Protein AF-A0A285BWT2-F1 (afdb_monomer)

Organism: NCBI:txid44577

Radius of gyration: 28.04 Å; Cα contacts (8 Å, |Δi|>4): 107; chains: 1; bounding box: 68×30×94 Å

Secondary structure (DSSP, 8-state):
--HHHHHHHHHHHHHHHHHHHHHHHHHHHHHHHHHHHHHHHHHHHHHHHHHHTSHHHHHHHHHHHHHHHHHHHHHHHHHH-SSS-HHHHHHHHHHHHHHHHHHTT-HHHHHHHHHHHHHHHHHHHTT-S-HHHHHHHHHHHHHHHHHHHHHHHHHHHHHHT-TTTTHHHHHHH--S-----

Mean predicted aligned error: 7.71 Å

Solvent-accessible surface area (backbone atoms only — not comparable to full-atom values): 9795 Å² total; per-residue (Å²): 135,58,72,73,59,54,54,52,52,52,53,52,51,50,54,51,52,51,52,51,50,52,53,54,50,52,53,49,53,52,54,52,52,52,50,51,53,51,53,50,11,44,52,48,31,49,50,52,54,54,54,51,67,30,73,68,45,43,51,35,52,50,51,52,50,53,52,49,60,72,47,40,66,61,51,50,53,57,70,67,41,85,84,56,51,75,68,52,41,50,54,52,49,35,50,50,48,42,50,49,38,62,74,70,66,43,59,65,49,51,50,53,52,50,55,47,43,35,52,52,34,50,32,42,75,70,63,49,24,35,57,66,62,44,45,76,72,37,37,67,56,48,19,50,49,45,49,69,43,38,50,44,53,36,51,49,22,64,73,70,74,34,89,61,70,66,44,62,26,47,67,66,37,54,36,92,64,86,75,81,124

InterPro domains:
  IPR031876 Protein of unknown function DUF4760 [PF15956] (20-166)

Foldseek 3Di:
DDPVVVVVVVVVVVVVVVVVCVVVVVVVVVVVVVVVQQVQQAVVLVVLVVVCPDPLNVVLVVLVVVLCVVCVVVLVCLVPPPVDDPVRSVVVLLVVLQVSCVVSVSPVSLVVVLVSLLVLLVCVVVVSHDPVSSCVRPLVVLLVSCQNCVSVQLVVCVVVVNPCRSVRSCVVSVHPDDDSD

pLDDT: mean 90.12, std 8.38, range [54.0, 98.06]

Structure (mmCIF, N/CA/C/O backbone):
data_AF-A0A285BWT2-F1
#
_entry.id   AF-A0A285BWT2-F1
#
loop_
_atom_site.group_PDB
_atom_site.id
_atom_site.type_symbol
_atom_site.label_atom_id
_atom_site.label_alt_id
_atom_site.label_comp_id
_atom_site.label_asym_id
_atom_site.label_entity_id
_atom_site.label_seq_id
_atom_site.pdbx_PDB_ins_code
_atom_site.Cartn_x
_atom_site.Cartn_y
_atom_site.Cartn_z
_atom_site.occupancy
_atom_site.B_iso_or_equiv
_atom_site.auth_seq_id
_atom_site.auth_comp_id
_atom_site.auth_asym_id
_atom_site.auth_atom_id
_atom_site.pdbx_PDB_model_num
ATOM 1 N N . MET A 1 1 ? 49.763 -9.507 -57.206 1.00 54.00 1 MET A N 1
ATOM 2 C CA . MET A 1 1 ? 48.474 -9.888 -56.590 1.00 54.00 1 MET A CA 1
ATOM 3 C C . MET A 1 1 ? 47.443 -9.938 -57.708 1.00 54.00 1 MET A C 1
ATOM 5 O O . MET A 1 1 ? 47.298 -8.942 -58.402 1.00 54.00 1 MET A O 1
ATOM 9 N N . THR A 1 2 ? 46.860 -11.101 -58.004 1.00 67.38 2 THR A N 1
ATOM 10 C CA . THR A 1 2 ? 45.933 -11.257 -59.143 1.00 67.38 2 THR A CA 1
ATOM 11 C C . THR A 1 2 ? 44.544 -10.730 -58.775 1.00 67.38 2 THR A C 1
ATOM 13 O O . THR A 1 2 ? 44.144 -10.828 -57.617 1.00 67.38 2 THR A O 1
ATOM 16 N N . LEU A 1 3 ? 43.803 -10.184 -59.748 1.00 69.38 3 LEU A N 1
ATOM 17 C CA . LEU A 1 3 ? 42.459 -9.605 -59.554 1.00 69.38 3 LEU A CA 1
ATOM 18 C C . LEU A 1 3 ? 41.515 -10.557 -58.785 1.00 69.38 3 LEU A C 1
ATOM 20 O O . LEU A 1 3 ? 40.832 -10.161 -57.851 1.00 69.38 3 LEU A O 1
ATOM 24 N N . HIS A 1 4 ? 41.611 -11.855 -59.074 1.00 69.25 4 HIS A N 1
ATOM 25 C CA . HIS A 1 4 ? 40.858 -12.923 -58.414 1.00 69.25 4 HIS A CA 1
ATOM 26 C C . HIS A 1 4 ? 41.176 -13.103 -56.909 1.00 69.25 4 HIS A C 1
ATOM 28 O O . HIS A 1 4 ? 40.349 -13.609 -56.149 1.00 69.25 4 HIS A O 1
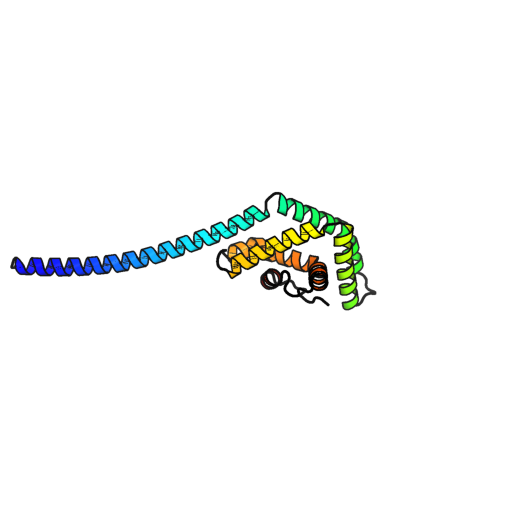ATOM 34 N N . GLN A 1 5 ? 42.375 -12.736 -56.440 1.00 69.50 5 GLN A N 1
ATOM 35 C CA . GLN A 1 5 ? 42.697 -12.763 -55.005 1.00 69.50 5 GLN A CA 1
ATOM 36 C C . GLN A 1 5 ? 42.132 -11.550 -54.255 1.00 69.50 5 GLN A C 1
ATOM 38 O O . GLN A 1 5 ? 41.809 -11.680 -53.075 1.00 69.50 5 GLN A O 1
ATOM 43 N N . LEU A 1 6 ? 41.963 -10.409 -54.931 1.00 70.94 6 LEU A N 1
ATOM 44 C CA . LEU A 1 6 ? 41.322 -9.221 -54.360 1.00 70.94 6 LEU A CA 1
ATOM 45 C C . LEU A 1 6 ? 39.817 -9.451 -54.136 1.00 70.94 6 LEU A C 1
ATOM 47 O O . LEU A 1 6 ? 39.318 -9.122 -53.062 1.00 70.94 6 LEU A O 1
ATOM 51 N N . ASP A 1 7 ? 39.130 -10.114 -55.071 1.00 75.69 7 ASP A N 1
ATOM 52 C CA . ASP A 1 7 ? 37.695 -10.431 -54.944 1.00 75.69 7 ASP A CA 1
ATOM 53 C C . ASP A 1 7 ? 37.392 -11.433 -53.818 1.00 75.69 7 ASP A C 1
ATOM 55 O O . ASP A 1 7 ? 36.396 -11.318 -53.102 1.00 75.69 7 ASP A O 1
ATOM 59 N N . LYS A 1 8 ? 38.275 -12.416 -53.599 1.00 74.62 8 LYS A N 1
ATOM 60 C CA . LYS A 1 8 ? 38.128 -13.349 -52.469 1.00 74.62 8 LYS A CA 1
ATOM 61 C C . LYS A 1 8 ? 38.334 -12.660 -51.120 1.00 74.62 8 LYS A C 1
ATOM 63 O O . LYS A 1 8 ? 37.611 -12.959 -50.172 1.00 74.62 8 LYS A O 1
ATOM 68 N N . LEU A 1 9 ? 39.295 -11.741 -51.024 1.00 75.12 9 LEU A N 1
ATOM 69 C CA . LEU A 1 9 ? 39.547 -10.985 -49.795 1.00 75.12 9 LEU A CA 1
ATOM 70 C C . LEU A 1 9 ? 38.402 -10.020 -49.473 1.00 75.12 9 LEU A C 1
ATOM 72 O O . LEU A 1 9 ? 38.001 -9.938 -48.313 1.00 75.12 9 LEU A O 1
ATOM 76 N N . SER A 1 10 ? 37.834 -9.345 -50.478 1.00 77.88 10 SER A N 1
ATOM 77 C CA . SER A 1 10 ? 36.686 -8.453 -50.283 1.00 77.88 10 SER A CA 1
ATOM 78 C C . SER A 1 10 ? 35.432 -9.221 -49.855 1.00 77.88 10 SER A C 1
ATOM 80 O O . SER A 1 10 ? 34.756 -8.804 -48.919 1.00 77.88 10 SER A O 1
ATOM 82 N N . SER A 1 11 ? 35.168 -10.389 -50.451 1.00 78.44 11 SER A N 1
ATOM 83 C CA . SER A 1 11 ? 34.058 -11.270 -50.063 1.00 78.44 11 SER A CA 1
ATOM 84 C C . SER A 1 11 ? 34.154 -11.749 -48.611 1.00 78.44 11 SER A C 1
ATOM 86 O O . SER A 1 11 ? 33.144 -11.764 -47.904 1.00 78.44 11 SER A O 1
ATOM 88 N N . ILE A 1 12 ? 35.347 -12.151 -48.161 1.00 80.12 12 ILE A N 1
ATOM 89 C CA . ILE A 1 12 ? 35.564 -12.613 -46.784 1.00 80.12 12 ILE A CA 1
ATOM 90 C C . ILE A 1 12 ? 35.432 -11.434 -45.816 1.00 80.12 12 ILE A C 1
ATOM 92 O O . ILE A 1 12 ? 34.738 -11.550 -44.809 1.00 80.12 12 ILE A O 1
ATOM 96 N N . ALA A 1 13 ? 36.034 -10.287 -46.143 1.00 80.88 13 ALA A N 1
ATOM 97 C CA . ALA A 1 13 ? 35.936 -9.081 -45.327 1.00 80.88 13 ALA A CA 1
ATOM 98 C C . ALA A 1 13 ? 34.479 -8.616 -45.165 1.00 80.88 13 ALA A C 1
ATOM 100 O O . ALA A 1 13 ? 34.049 -8.344 -44.047 1.00 80.88 13 ALA A O 1
ATOM 101 N N . LEU A 1 14 ? 33.699 -8.595 -46.250 1.00 81.88 14 LEU A N 1
ATOM 102 C CA . LEU A 1 14 ? 32.281 -8.227 -46.222 1.00 81.88 14 LEU A CA 1
ATOM 103 C C . LEU A 1 14 ? 31.451 -9.173 -45.347 1.00 81.88 14 LEU A C 1
ATOM 105 O O . LEU A 1 14 ? 30.671 -8.697 -44.528 1.00 81.88 14 LEU A O 1
ATOM 109 N N . SER A 1 15 ? 31.652 -10.488 -45.472 1.00 84.12 15 SER A N 1
ATOM 110 C CA . SER A 1 15 ? 30.936 -11.496 -44.672 1.00 84.12 15 SER A CA 1
ATOM 111 C C .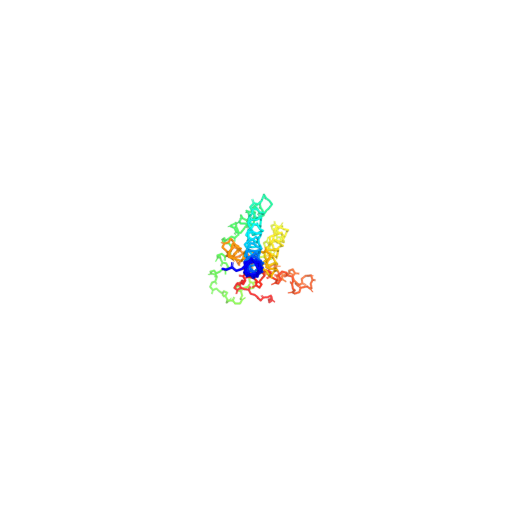 SER A 1 15 ? 31.249 -11.393 -43.172 1.00 84.12 15 SER A C 1
ATOM 113 O O . SER A 1 15 ? 30.364 -11.485 -42.313 1.00 84.12 15 SER A O 1
ATOM 115 N N . VAL A 1 16 ? 32.517 -11.139 -42.838 1.00 86.69 16 VAL A N 1
ATOM 116 C CA . VAL A 1 16 ? 32.950 -10.928 -41.453 1.00 86.69 16 VAL A CA 1
ATOM 117 C C . VAL A 1 16 ? 32.324 -9.649 -40.892 1.00 86.69 16 VAL A C 1
ATOM 119 O O . VAL A 1 16 ? 31.713 -9.694 -39.825 1.00 86.69 16 VAL A O 1
ATOM 122 N N . ILE A 1 17 ? 32.386 -8.534 -41.628 1.00 87.75 17 ILE A N 1
ATOM 123 C CA . ILE A 1 17 ? 31.786 -7.255 -41.218 1.00 87.75 17 ILE A CA 1
ATOM 124 C C . ILE A 1 17 ? 30.269 -7.388 -41.037 1.00 87.75 17 ILE A C 1
ATOM 126 O O . ILE A 1 17 ? 29.744 -6.916 -40.030 1.00 87.75 17 ILE A O 1
ATOM 130 N N . SER A 1 18 ? 29.560 -8.058 -41.952 1.00 84.69 18 SER A N 1
ATOM 131 C CA . SER A 1 18 ? 28.110 -8.248 -41.831 1.00 84.69 18 SER A CA 1
ATOM 132 C C . SER A 1 18 ? 27.739 -9.093 -40.616 1.00 84.69 18 SER A C 1
ATOM 134 O O . SER A 1 18 ? 26.790 -8.768 -39.908 1.00 84.69 18 SER A O 1
ATOM 136 N N . THR A 1 19 ? 28.510 -10.146 -40.332 1.00 86.75 19 THR A N 1
ATOM 137 C CA . THR A 1 19 ? 28.287 -10.991 -39.151 1.00 86.75 19 THR A CA 1
ATOM 138 C C . THR A 1 19 ? 28.500 -10.191 -37.868 1.00 86.75 19 THR A C 1
ATOM 140 O O . THR A 1 19 ? 27.659 -10.232 -36.971 1.00 86.75 19 THR A O 1
ATOM 143 N N . PHE A 1 20 ? 29.574 -9.397 -37.800 1.00 87.50 20 PHE A N 1
ATOM 144 C CA . PHE A 1 20 ? 29.812 -8.505 -36.667 1.00 87.50 20 PHE A CA 1
ATOM 145 C C . PHE A 1 20 ? 28.706 -7.462 -36.509 1.00 87.50 20 PHE A C 1
ATOM 147 O O . PHE A 1 20 ? 28.242 -7.269 -35.392 1.00 87.50 20 PHE A O 1
ATOM 154 N N . ALA A 1 21 ? 28.240 -6.845 -37.597 1.00 87.56 21 ALA A N 1
ATOM 155 C CA . ALA A 1 21 ? 27.168 -5.852 -37.557 1.00 87.56 21 ALA A CA 1
ATOM 156 C C . ALA A 1 21 ? 25.840 -6.428 -37.035 1.00 87.56 21 ALA A C 1
ATOM 158 O O . ALA A 1 21 ? 25.145 -5.766 -36.269 1.00 87.56 21 ALA A O 1
ATOM 159 N N . ILE A 1 22 ? 25.495 -7.668 -37.402 1.00 89.31 22 ILE A N 1
ATOM 160 C CA . ILE A 1 22 ? 24.292 -8.344 -36.889 1.00 89.31 22 ILE A CA 1
ATOM 161 C C . ILE A 1 22 ? 24.430 -8.620 -35.389 1.00 89.31 22 ILE A C 1
ATOM 163 O O . ILE A 1 22 ? 23.492 -8.378 -34.633 1.00 89.31 22 ILE A O 1
ATOM 167 N N . ILE A 1 23 ? 25.597 -9.098 -34.946 1.00 89.56 23 ILE A N 1
ATOM 168 C CA . ILE A 1 23 ? 25.841 -9.395 -33.530 1.00 89.56 23 ILE A CA 1
ATOM 169 C C . ILE A 1 23 ? 25.798 -8.109 -32.699 1.00 89.56 23 ILE A C 1
ATOM 171 O O . ILE A 1 23 ? 25.089 -8.054 -31.696 1.00 89.56 23 ILE A O 1
ATOM 175 N N . THR A 1 24 ? 26.520 -7.064 -33.112 1.00 88.94 24 THR A N 1
ATOM 176 C CA . THR A 1 24 ? 26.552 -5.795 -32.374 1.00 88.94 24 THR A CA 1
ATOM 177 C C . THR A 1 24 ? 25.202 -5.089 -32.402 1.00 88.94 24 THR A C 1
ATOM 179 O O . THR A 1 24 ? 24.762 -4.613 -31.359 1.00 88.94 24 THR A O 1
ATOM 182 N N . GLY A 1 25 ? 24.506 -5.086 -33.543 1.00 89.38 25 GLY A N 1
ATOM 183 C CA . GLY A 1 25 ? 23.150 -4.551 -33.659 1.00 89.38 25 GLY A CA 1
ATOM 184 C C . GLY A 1 25 ? 22.142 -5.305 -32.788 1.00 89.38 25 GLY A C 1
ATOM 185 O O . GLY A 1 25 ? 21.333 -4.681 -32.105 1.00 89.38 25 GLY A O 1
ATOM 186 N N . GLY A 1 26 ? 22.230 -6.638 -32.738 1.00 89.50 26 GLY A N 1
ATOM 187 C CA . GLY A 1 26 ? 21.391 -7.470 -31.875 1.00 89.50 26 GLY A CA 1
ATOM 188 C C . GLY A 1 26 ? 21.622 -7.206 -30.384 1.00 89.50 26 GLY A C 1
ATOM 189 O O . GLY A 1 26 ? 20.662 -7.040 -29.636 1.00 89.50 26 GLY A O 1
ATOM 190 N N . ILE A 1 27 ? 22.886 -7.105 -29.953 1.00 91.81 27 ILE A N 1
ATOM 191 C CA . ILE A 1 27 ? 23.231 -6.764 -28.562 1.00 91.81 27 ILE A CA 1
ATOM 192 C C . ILE A 1 27 ? 22.737 -5.356 -28.214 1.00 91.81 27 ILE A C 1
ATOM 194 O O . ILE A 1 27 ? 22.120 -5.171 -27.167 1.00 91.81 27 ILE A O 1
ATOM 198 N N . PHE A 1 28 ? 22.969 -4.375 -29.089 1.00 91.75 28 PHE A N 1
ATOM 199 C CA . PHE A 1 28 ? 22.521 -3.000 -28.875 1.00 91.75 28 PHE A CA 1
ATOM 200 C C . PHE A 1 28 ? 20.996 -2.917 -28.726 1.00 91.75 28 PHE A C 1
ATOM 202 O O . PHE A 1 28 ? 20.512 -2.329 -27.762 1.00 91.75 28 PHE A O 1
ATOM 209 N N . GLY A 1 29 ? 20.242 -3.586 -29.606 1.00 90.88 29 GLY A N 1
ATOM 210 C CA . GLY A 1 29 ? 18.780 -3.632 -29.522 1.00 90.88 29 GLY A CA 1
ATOM 211 C C . GLY A 1 29 ? 18.264 -4.266 -28.225 1.00 90.88 29 GLY A C 1
ATOM 212 O O . GLY A 1 29 ? 17.279 -3.794 -27.663 1.00 90.88 29 GLY A O 1
ATOM 213 N N . LEU A 1 30 ? 18.944 -5.293 -27.699 1.00 90.06 30 LEU A N 1
ATOM 214 C CA . LEU A 1 30 ? 18.605 -5.875 -26.394 1.00 90.06 30 LEU A CA 1
ATOM 215 C C . LEU A 1 30 ? 18.848 -4.892 -25.242 1.00 90.06 30 LEU A C 1
ATOM 217 O O . LEU A 1 30 ? 18.003 -4.781 -24.355 1.00 90.06 30 LEU A O 1
ATOM 221 N N . VAL A 1 31 ? 19.973 -4.171 -25.259 1.00 91.75 31 VAL A N 1
ATOM 222 C CA . VAL A 1 31 ? 20.299 -3.163 -24.237 1.00 91.75 31 VAL A CA 1
ATOM 223 C C . VAL A 1 31 ? 19.284 -2.021 -24.257 1.00 91.75 31 VAL A C 1
ATOM 225 O O . VAL A 1 31 ? 18.770 -1.645 -23.205 1.00 91.75 31 VAL A O 1
ATOM 228 N N . GLU A 1 32 ? 18.945 -1.507 -25.438 1.00 90.88 32 GLU A N 1
ATOM 229 C CA . GLU A 1 32 ? 17.952 -0.441 -25.593 1.00 90.88 32 GLU A CA 1
ATOM 230 C C . GLU A 1 32 ? 16.556 -0.899 -25.150 1.00 90.88 32 GLU A C 1
ATOM 232 O O . GLU A 1 32 ? 15.878 -0.189 -24.409 1.00 90.88 32 GLU A O 1
ATOM 237 N N . TYR A 1 33 ? 16.151 -2.119 -25.511 1.00 91.44 33 TYR A N 1
ATOM 238 C CA . TYR A 1 33 ? 14.889 -2.703 -25.055 1.00 91.44 33 TYR A CA 1
ATOM 239 C C . TYR A 1 33 ? 14.827 -2.838 -23.526 1.00 91.44 33 TYR A C 1
ATOM 241 O O . TYR A 1 33 ? 13.803 -2.526 -22.913 1.00 91.44 33 TYR A O 1
ATOM 249 N N . MET A 1 34 ? 15.919 -3.283 -22.895 1.00 89.00 34 MET A N 1
ATOM 250 C CA . MET A 1 34 ? 16.005 -3.363 -21.435 1.00 89.00 34 MET A CA 1
ATOM 251 C C . MET A 1 34 ? 15.912 -1.978 -20.788 1.00 89.00 34 MET A C 1
ATOM 253 O O . MET A 1 34 ? 15.122 -1.811 -19.859 1.00 89.00 34 MET A O 1
ATOM 257 N N . GLY A 1 35 ? 16.639 -0.987 -21.314 1.00 89.56 35 GLY A N 1
ATOM 258 C CA . GLY A 1 35 ? 16.573 0.397 -20.836 1.00 89.56 35 GLY A CA 1
ATOM 259 C C . GLY A 1 35 ? 15.167 0.984 -20.959 1.00 89.56 35 GLY A C 1
ATOM 260 O O . GLY A 1 35 ? 14.616 1.494 -19.986 1.00 89.56 35 GLY A O 1
ATOM 261 N N . HIS A 1 36 ? 14.521 0.800 -22.112 1.00 92.69 36 HIS A N 1
ATOM 262 C CA . HIS A 1 36 ? 13.147 1.249 -22.325 1.00 92.69 36 HIS A CA 1
ATOM 263 C C . HIS A 1 36 ? 12.163 0.597 -21.343 1.00 92.69 36 HIS A C 1
ATOM 265 O O . HIS A 1 36 ? 11.293 1.269 -20.788 1.00 92.69 36 HIS A O 1
ATOM 271 N N . LYS A 1 37 ? 12.309 -0.708 -21.073 1.00 91.94 37 LYS A N 1
ATOM 272 C CA . LYS A 1 37 ? 11.482 -1.409 -20.080 1.00 91.94 37 LYS A CA 1
ATOM 273 C C . LYS A 1 37 ? 11.671 -0.829 -18.674 1.00 91.94 37 LYS A C 1
ATOM 275 O O . LYS A 1 37 ? 10.692 -0.702 -17.941 1.00 91.94 37 LYS A O 1
ATOM 280 N N . GLU A 1 38 ? 12.896 -0.496 -18.280 1.00 92.06 38 GLU A N 1
ATOM 281 C CA . GLU A 1 38 ? 13.167 0.139 -16.985 1.00 92.06 38 GLU A CA 1
ATOM 282 C C . GLU A 1 38 ? 12.555 1.540 -16.888 1.00 92.06 38 GLU A C 1
ATOM 284 O O . GLU A 1 38 ? 11.917 1.856 -15.881 1.00 92.06 38 GLU A O 1
ATOM 289 N N . ASP A 1 39 ? 12.663 2.347 -17.942 1.00 93.81 39 ASP A N 1
ATOM 290 C CA . ASP A 1 39 ? 12.066 3.684 -17.991 1.00 93.81 39 ASP A CA 1
ATOM 291 C C . ASP A 1 39 ? 10.537 3.633 -17.904 1.00 93.81 39 ASP A C 1
ATOM 293 O O . ASP A 1 39 ? 9.930 4.399 -17.148 1.00 93.81 39 ASP A O 1
ATOM 297 N N . LEU A 1 40 ? 9.901 2.679 -18.595 1.00 94.69 40 LEU A N 1
ATOM 298 C CA . LEU A 1 40 ? 8.459 2.443 -18.482 1.00 94.69 40 LEU A CA 1
ATOM 299 C C . LEU A 1 40 ? 8.052 2.073 -17.051 1.00 94.69 40 LEU A C 1
ATOM 301 O O . LEU A 1 40 ? 7.053 2.587 -16.548 1.00 94.69 40 LEU A O 1
ATOM 305 N N . ARG A 1 41 ? 8.832 1.225 -16.370 1.00 96.06 41 ARG A N 1
ATOM 306 C CA . ARG A 1 41 ? 8.562 0.840 -14.975 1.00 96.06 41 ARG A CA 1
ATOM 307 C C . ARG A 1 41 ? 8.686 2.017 -14.017 1.00 96.06 41 ARG A C 1
ATOM 309 O O . ARG A 1 41 ? 7.834 2.185 -13.144 1.00 96.06 41 ARG A O 1
ATOM 316 N N . LYS A 1 42 ? 9.714 2.852 -14.188 1.00 95.31 42 LYS A N 1
ATOM 317 C CA . LYS A 1 42 ? 9.889 4.083 -13.403 1.00 95.31 42 LYS A CA 1
ATOM 318 C C . LYS A 1 42 ? 8.747 5.061 -13.658 1.00 95.31 42 LYS A C 1
ATOM 320 O O . LYS A 1 42 ? 8.183 5.592 -12.706 1.00 95.31 42 LYS A O 1
ATOM 325 N N . SER A 1 43 ? 8.358 5.250 -14.918 1.00 95.69 43 SER A N 1
ATOM 326 C CA . SER A 1 43 ? 7.223 6.097 -15.296 1.00 95.69 43 SER A CA 1
ATOM 327 C C . SER A 1 43 ? 5.908 5.604 -14.676 1.00 95.69 43 SER A C 1
ATOM 329 O O . SER A 1 43 ? 5.176 6.394 -14.080 1.00 95.69 43 SER A O 1
ATOM 331 N N . ALA A 1 44 ? 5.642 4.294 -14.716 1.00 95.75 44 ALA A N 1
ATOM 332 C CA . ALA A 1 44 ? 4.477 3.690 -14.073 1.00 95.75 44 ALA A CA 1
ATOM 333 C C . ALA A 1 44 ? 4.478 3.897 -12.547 1.00 95.75 44 ALA A C 1
ATOM 335 O O . ALA A 1 44 ? 3.447 4.274 -11.981 1.00 95.75 44 ALA A O 1
ATOM 336 N N . SER A 1 45 ? 5.629 3.723 -11.884 1.00 96.94 45 SER A N 1
ATOM 337 C CA . SER A 1 45 ? 5.774 4.016 -10.451 1.00 96.94 45 SER A CA 1
ATOM 338 C C . SER A 1 45 ? 5.496 5.485 -10.136 1.00 96.94 45 SER A C 1
ATOM 340 O O . SER A 1 45 ? 4.730 5.783 -9.221 1.00 96.94 45 SER A O 1
ATOM 342 N N . LEU A 1 46 ? 6.068 6.413 -10.908 1.00 96.62 46 LEU A N 1
ATOM 343 C CA . LEU A 1 46 ? 5.848 7.849 -10.723 1.00 96.62 46 LEU A CA 1
ATOM 344 C C . LEU A 1 46 ? 4.386 8.238 -10.960 1.00 96.62 46 LEU A C 1
ATOM 346 O O . LEU A 1 46 ? 3.852 9.052 -10.216 1.00 96.62 46 LEU A O 1
ATOM 350 N N . ASN A 1 47 ? 3.699 7.604 -11.912 1.00 96.62 47 ASN A N 1
ATOM 351 C CA . ASN A 1 47 ? 2.267 7.809 -12.109 1.00 96.62 47 ASN A CA 1
ATOM 352 C C . ASN A 1 47 ? 1.450 7.384 -10.874 1.00 96.62 47 ASN A C 1
ATOM 354 O O . ASN A 1 47 ? 0.514 8.080 -10.490 1.00 96.62 47 ASN A O 1
ATOM 358 N N . LEU A 1 48 ? 1.802 6.283 -10.197 1.00 95.94 48 LEU A N 1
ATOM 359 C CA . LEU A 1 48 ? 1.161 5.919 -8.923 1.00 95.94 48 LEU A CA 1
ATOM 360 C C . LEU A 1 48 ? 1.413 6.965 -7.831 1.00 95.94 48 LEU A C 1
ATOM 362 O O . LEU A 1 48 ? 0.486 7.292 -7.093 1.00 95.94 48 LEU A O 1
ATOM 366 N N . VAL A 1 49 ? 2.623 7.528 -7.764 1.00 95.00 49 VAL A N 1
ATOM 367 C CA . VAL A 1 49 ? 2.956 8.639 -6.855 1.00 95.00 49 VAL A CA 1
ATOM 368 C C . VAL A 1 49 ? 2.117 9.875 -7.166 1.00 95.00 49 VAL A C 1
ATOM 370 O O . VAL A 1 49 ? 1.515 10.444 -6.259 1.00 95.00 49 VAL A O 1
ATOM 373 N N . THR A 1 50 ? 2.012 10.276 -8.430 1.00 94.38 50 THR A N 1
ATOM 374 C CA . THR A 1 50 ? 1.169 11.407 -8.839 1.00 94.38 50 THR A CA 1
ATOM 375 C C . THR A 1 50 ? -0.300 11.153 -8.511 1.00 94.38 50 THR A C 1
ATOM 377 O O . THR A 1 50 ? -0.961 12.021 -7.949 1.00 94.38 50 THR A O 1
ATOM 380 N N . ASN A 1 51 ? -0.803 9.947 -8.784 1.00 91.81 51 ASN A N 1
ATOM 381 C CA . ASN A 1 51 ? -2.182 9.580 -8.475 1.00 91.81 51 ASN A CA 1
ATOM 382 C C . ASN A 1 51 ? -2.457 9.586 -6.970 1.00 91.81 51 ASN A C 1
ATOM 384 O O . ASN A 1 51 ? -3.535 10.016 -6.568 1.00 91.81 51 ASN A O 1
ATOM 388 N N . TYR A 1 52 ? -1.504 9.174 -6.132 1.00 92.25 52 TYR A N 1
ATOM 389 C CA . TYR A 1 52 ? -1.636 9.259 -4.675 1.00 92.25 52 TYR A CA 1
ATOM 390 C C . TYR A 1 52 ? -1.743 10.701 -4.167 1.00 92.25 52 TYR A C 1
ATOM 392 O O . TYR A 1 52 ? -2.432 10.968 -3.190 1.00 92.25 52 TYR A O 1
ATOM 400 N N . HIS A 1 53 ? -1.114 11.643 -4.866 1.00 89.62 53 HIS A N 1
ATOM 401 C CA . HIS A 1 53 ? -1.224 13.071 -4.572 1.00 89.62 53 HIS A CA 1
ATOM 402 C C . HIS A 1 53 ? -2.401 13.750 -5.286 1.00 89.62 53 HIS A C 1
ATOM 404 O O . HIS A 1 53 ? -2.528 14.970 -5.224 1.00 89.62 53 HIS A O 1
ATOM 410 N N . SER A 1 54 ? -3.272 12.993 -5.961 1.00 90.88 54 SER A N 1
ATOM 411 C CA . SER A 1 54 ? -4.511 13.555 -6.499 1.00 90.88 54 SER A CA 1
ATOM 412 C C . SER A 1 54 ? -5.463 13.968 -5.376 1.00 90.88 54 SER A C 1
ATOM 414 O O . SER A 1 54 ? -5.452 13.392 -4.284 1.00 90.88 54 SER A O 1
ATOM 416 N N . ASP A 1 55 ? -6.350 14.917 -5.681 1.00 84.62 55 ASP A N 1
ATOM 417 C CA . ASP A 1 55 ? -7.344 15.452 -4.746 1.00 84.62 55 ASP A CA 1
ATOM 418 C C . ASP A 1 55 ? -8.126 14.376 -3.988 1.00 84.62 55 ASP A C 1
ATOM 420 O O . ASP A 1 55 ? -8.487 14.580 -2.834 1.00 84.62 55 ASP A O 1
ATOM 424 N N . VAL A 1 56 ? -8.412 13.234 -4.619 1.00 88.12 56 VAL A N 1
ATOM 425 C CA . VAL A 1 56 ? -9.216 12.169 -4.007 1.00 88.12 56 VAL A CA 1
ATOM 426 C C . VAL A 1 56 ? -8.466 11.497 -2.857 1.00 88.12 56 VAL A C 1
ATOM 428 O O . VAL A 1 56 ? -9.009 11.379 -1.761 1.00 88.12 56 VAL A O 1
ATOM 431 N N . TYR A 1 57 ? -7.226 11.057 -3.082 1.00 89.12 57 TYR A N 1
ATOM 432 C CA . TYR A 1 57 ? -6.447 10.379 -2.042 1.00 89.12 57 TYR A CA 1
ATOM 433 C C . TYR A 1 57 ? -5.957 11.360 -0.994 1.00 89.12 57 TYR A C 1
ATOM 435 O O . TYR A 1 57 ? -6.034 11.041 0.187 1.00 89.12 57 TYR A O 1
ATOM 443 N N . LEU A 1 58 ? -5.561 12.568 -1.401 1.00 90.19 58 LEU A N 1
ATOM 444 C CA . LEU A 1 58 ? -5.147 13.600 -0.462 1.00 90.19 58 LEU A CA 1
ATOM 445 C C . LEU A 1 58 ? -6.278 13.947 0.515 1.00 90.19 58 LEU A C 1
ATOM 447 O O . LEU A 1 58 ? -6.058 13.910 1.722 1.00 90.19 58 LEU A O 1
ATOM 451 N N . LYS A 1 59 ? -7.506 14.176 0.021 1.00 92.75 59 LYS A N 1
ATOM 452 C CA . LYS A 1 59 ? -8.676 14.445 0.879 1.00 92.75 59 LYS A CA 1
ATOM 453 C C . LYS A 1 59 ? -9.027 13.259 1.774 1.00 92.75 59 LYS A C 1
ATOM 455 O O . LYS A 1 59 ? -9.363 13.463 2.938 1.00 92.75 59 LYS A O 1
ATOM 460 N N . ASN A 1 60 ? -8.942 12.027 1.263 1.00 92.00 60 ASN A N 1
ATOM 461 C CA . ASN A 1 60 ? -9.193 10.833 2.074 1.00 92.00 60 ASN A CA 1
ATOM 462 C C . ASN A 1 60 ? -8.146 10.702 3.190 1.00 92.00 60 ASN A C 1
ATOM 464 O O . ASN A 1 60 ? -8.512 10.550 4.352 1.00 92.00 60 ASN A O 1
ATOM 468 N N . THR A 1 61 ? -6.858 10.814 2.863 1.00 91.38 61 THR A N 1
ATOM 469 C CA . THR A 1 61 ? -5.756 10.732 3.830 1.00 91.38 61 THR A CA 1
ATOM 470 C C . THR A 1 61 ? -5.833 11.858 4.858 1.00 91.38 61 THR A C 1
ATOM 472 O O . THR A 1 61 ? -5.697 11.593 6.049 1.00 91.38 61 THR A O 1
ATOM 475 N N . GLU A 1 62 ? -6.129 13.089 4.439 1.00 93.38 62 GLU A N 1
ATOM 476 C CA . GLU A 1 62 ? -6.332 14.229 5.338 1.00 93.38 62 GLU A CA 1
ATOM 477 C C . GLU A 1 62 ? -7.514 13.995 6.287 1.00 93.38 62 GLU A C 1
ATOM 479 O O . GLU A 1 62 ? -7.375 14.150 7.501 1.00 93.38 62 GLU A O 1
ATOM 484 N N . LYS A 1 63 ? -8.665 13.548 5.767 1.00 94.50 63 LYS A N 1
ATOM 485 C CA . LYS A 1 63 ? -9.843 13.227 6.585 1.00 94.50 63 LYS A CA 1
ATOM 486 C C . LYS A 1 63 ? -9.526 12.148 7.620 1.00 94.50 63 LYS A C 1
ATOM 488 O O . LYS A 1 63 ? -9.850 12.316 8.797 1.00 94.50 63 LYS A O 1
ATOM 493 N N . LEU A 1 64 ? -8.870 11.063 7.205 1.00 95.12 64 LEU A N 1
ATOM 494 C CA . LEU A 1 64 ? -8.470 9.985 8.109 1.00 95.12 64 LEU A CA 1
ATOM 495 C C . LEU A 1 64 ? -7.461 10.459 9.153 1.00 95.12 64 LEU A C 1
ATOM 497 O O . LEU A 1 64 ? -7.585 10.097 10.322 1.00 95.12 64 LEU A O 1
ATOM 501 N N . GLN A 1 65 ? -6.494 11.286 8.760 1.00 94.31 65 GLN A N 1
ATOM 502 C CA . GLN A 1 65 ? -5.510 11.847 9.676 1.00 94.31 65 GLN A CA 1
ATOM 503 C C . GLN A 1 65 ? -6.174 12.756 10.715 1.00 94.31 65 GLN A C 1
ATOM 505 O O . GLN A 1 65 ? -5.885 12.617 11.901 1.00 94.31 65 GLN A O 1
ATOM 510 N N . ASN A 1 66 ? -7.106 13.619 10.304 1.00 94.94 66 ASN A N 1
ATOM 511 C CA . ASN A 1 66 ? -7.849 14.498 11.209 1.00 94.94 66 ASN A CA 1
ATOM 512 C C . ASN A 1 66 ? -8.676 13.701 12.223 1.00 94.94 66 ASN A C 1
ATOM 514 O O . ASN A 1 66 ? -8.625 13.977 13.421 1.00 94.94 66 ASN A O 1
ATOM 518 N N . ILE A 1 67 ? -9.388 12.667 11.771 1.00 94.56 67 ILE A N 1
ATOM 519 C CA . ILE A 1 67 ? -10.147 11.778 12.660 1.00 94.56 67 ILE A CA 1
ATOM 520 C C . ILE A 1 67 ? -9.213 11.067 13.635 1.00 94.56 67 ILE A C 1
ATOM 522 O O . ILE A 1 67 ? -9.467 11.060 14.840 1.00 94.56 67 ILE A O 1
ATOM 526 N N . TRP A 1 68 ? -8.103 10.520 13.143 1.00 92.44 68 TRP A N 1
ATOM 527 C CA . TRP A 1 68 ? -7.147 9.828 13.997 1.00 92.44 68 TRP A CA 1
ATOM 528 C C . TRP A 1 68 ? -6.546 10.759 15.050 1.00 92.44 68 TRP A C 1
ATOM 530 O O . TRP A 1 68 ? -6.442 10.383 16.213 1.00 92.44 68 TRP A O 1
ATOM 540 N N . SER A 1 69 ? -6.201 11.990 14.667 1.00 93.69 69 SER A N 1
ATOM 541 C CA . SER A 1 69 ? -5.714 13.025 15.579 1.00 93.69 69 SER A CA 1
ATOM 542 C C . SER A 1 69 ? -6.756 13.404 16.636 1.00 93.69 69 SER A C 1
ATOM 544 O O . SER A 1 69 ? -6.404 13.518 17.809 1.00 93.69 69 SER A O 1
ATOM 546 N N . ASN A 1 70 ? -8.033 13.521 16.261 1.00 94.44 70 ASN A N 1
ATOM 547 C CA . ASN A 1 70 ? -9.120 13.847 17.191 1.00 94.44 70 ASN A CA 1
ATOM 548 C C . ASN A 1 70 ? -9.364 12.743 18.226 1.00 94.44 70 ASN A C 1
ATOM 550 O O . ASN A 1 70 ? -9.687 13.032 19.377 1.00 94.44 70 ASN A O 1
ATOM 554 N N . HIS A 1 71 ? -9.184 11.479 17.839 1.00 93.00 71 HIS A N 1
ATOM 555 C CA . HIS A 1 71 ? -9.357 10.339 18.742 1.00 93.00 71 HIS A CA 1
ATOM 556 C C . HIS A 1 71 ? -8.051 9.854 19.390 1.00 93.00 71 HIS A C 1
ATOM 558 O O . HIS A 1 71 ? -8.079 8.960 20.237 1.00 93.00 71 HIS A O 1
ATOM 564 N N . TYR A 1 72 ? -6.908 10.461 19.059 1.00 89.25 72 TYR A N 1
ATOM 565 C CA . TYR A 1 72 ? -5.601 10.098 19.610 1.00 89.25 72 TYR A CA 1
ATOM 566 C C . TYR A 1 72 ? -5.535 10.152 21.149 1.00 89.25 72 TYR A C 1
ATOM 568 O O . TYR A 1 72 ? -4.977 9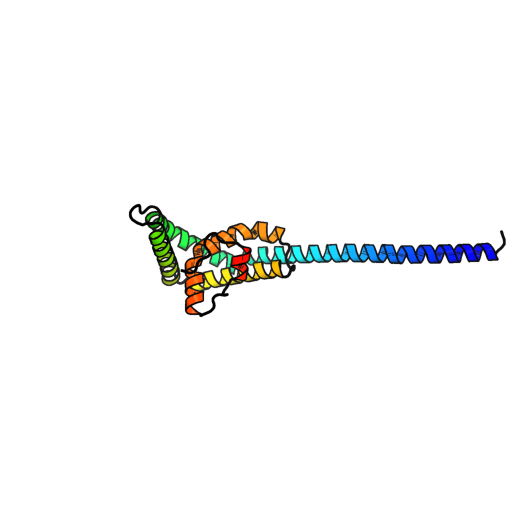.225 21.738 1.00 89.25 72 TYR A O 1
ATOM 576 N N . PRO A 1 73 ? -6.141 11.137 21.849 1.00 90.81 73 PRO A N 1
ATOM 577 C CA . PRO A 1 73 ? -6.165 11.134 23.313 1.00 90.81 73 PRO A CA 1
ATOM 578 C C . PRO A 1 73 ? -6.823 9.880 23.909 1.00 90.81 73 PRO A C 1
ATOM 580 O O . PRO A 1 73 ? -6.329 9.338 24.897 1.00 90.81 73 PRO A O 1
ATOM 583 N N . ASN A 1 74 ? -7.883 9.366 23.274 1.00 88.62 74 ASN A N 1
ATOM 584 C CA . ASN A 1 74 ? -8.570 8.149 23.718 1.00 88.62 74 ASN A CA 1
ATOM 585 C C . ASN A 1 74 ? -7.669 6.914 23.562 1.00 88.62 74 ASN A C 1
ATOM 587 O O . ASN A 1 74 ? -7.654 6.042 24.430 1.00 88.62 74 ASN A O 1
ATOM 591 N N . LEU A 1 75 ? -6.861 6.868 22.496 1.00 84.94 75 LEU A N 1
ATOM 592 C CA . LEU A 1 75 ? -5.861 5.816 22.288 1.00 84.94 75 LEU A CA 1
ATOM 593 C C . LEU A 1 75 ? -4.758 5.837 23.350 1.00 84.94 75 LEU A C 1
ATOM 595 O O . LEU A 1 75 ? -4.355 4.775 23.822 1.00 84.94 75 LEU A O 1
ATOM 599 N N . ILE A 1 76 ? -4.282 7.022 23.747 1.00 85.06 76 ILE A N 1
ATOM 600 C CA . ILE A 1 76 ? -3.274 7.149 24.810 1.00 85.06 76 ILE A CA 1
ATOM 601 C C . ILE A 1 76 ? -3.818 6.583 26.123 1.00 85.06 76 ILE A C 1
ATOM 603 O O . ILE A 1 76 ? -3.111 5.833 26.792 1.00 85.06 76 ILE A O 1
ATOM 607 N N . ILE A 1 77 ? -5.065 6.912 26.476 1.00 85.44 77 ILE A N 1
ATOM 608 C CA . ILE A 1 77 ? -5.711 6.408 27.696 1.00 85.44 77 ILE A CA 1
ATOM 609 C C . ILE A 1 77 ? -5.784 4.877 27.660 1.00 85.44 77 ILE A C 1
ATOM 611 O O . ILE A 1 77 ? -5.350 4.232 28.608 1.00 85.44 77 ILE A O 1
ATOM 615 N N . LEU A 1 78 ? -6.239 4.294 26.545 1.00 82.81 78 LEU A N 1
ATOM 616 C CA . LEU A 1 78 ? -6.301 2.837 26.364 1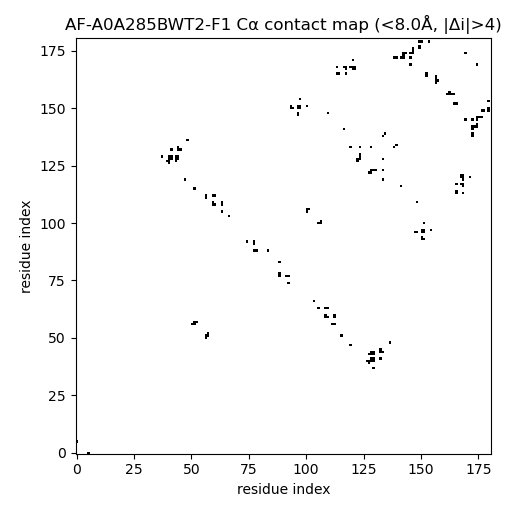.00 82.81 78 LEU A CA 1
ATOM 617 C C . LEU A 1 78 ? -4.919 2.164 26.444 1.00 82.81 78 LEU A C 1
ATOM 619 O O . LEU A 1 78 ? -4.777 1.088 27.022 1.00 82.81 78 LEU A O 1
ATOM 623 N N . SER A 1 79 ? -3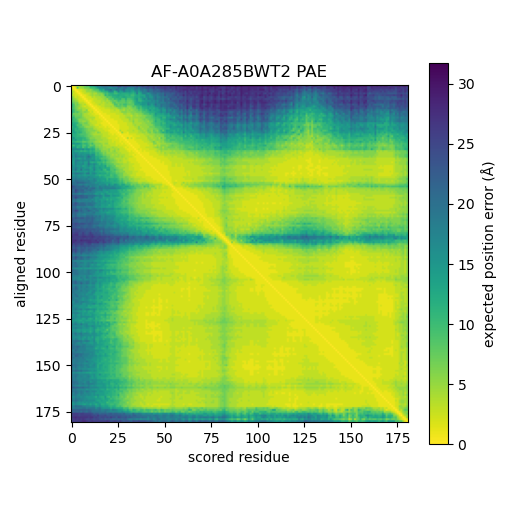.889 2.790 25.870 1.00 79.56 79 SER A N 1
ATOM 624 C CA . SER A 1 79 ? -2.523 2.256 25.868 1.00 79.56 79 SER A CA 1
ATOM 625 C C . SER A 1 79 ? -1.872 2.316 27.252 1.00 79.56 79 SER A C 1
ATOM 627 O O . SER A 1 79 ? -1.181 1.375 27.655 1.00 79.56 79 SER A O 1
ATOM 629 N N . ASN A 1 80 ? -2.093 3.410 27.981 1.00 83.12 80 ASN A N 1
ATOM 630 C CA . ASN A 1 80 ? -1.486 3.676 29.287 1.00 83.12 80 ASN A CA 1
ATOM 631 C C . ASN A 1 80 ? -2.301 3.127 30.462 1.00 83.12 80 ASN A C 1
ATOM 633 O O . ASN A 1 80 ? -1.895 3.298 31.611 1.00 83.12 80 ASN A O 1
ATOM 637 N N . ASP A 1 81 ? -3.425 2.462 30.199 1.00 79.38 81 ASP A N 1
ATOM 638 C CA . ASP A 1 81 ? -4.181 1.784 31.239 1.00 79.38 81 ASP A CA 1
ATOM 639 C C . ASP A 1 81 ? -3.336 0.640 31.826 1.00 79.38 81 ASP A C 1
ATOM 641 O O . ASP A 1 81 ? -3.019 -0.346 31.153 1.00 79.38 81 ASP A O 1
ATOM 645 N N . ASN A 1 82 ? -2.914 0.802 33.079 1.00 74.00 82 ASN A N 1
ATOM 646 C CA . ASN A 1 82 ? -2.093 -0.172 33.799 1.00 74.00 82 ASN A CA 1
ATOM 647 C C . ASN A 1 82 ? -2.916 -1.354 34.334 1.00 74.00 82 ASN A C 1
ATOM 649 O O . ASN A 1 82 ? -2.335 -2.307 34.848 1.00 74.00 82 ASN A O 1
ATOM 653 N N . ILE A 1 83 ? -4.247 -1.287 34.233 1.00 74.56 83 ILE A N 1
ATOM 654 C CA . ILE A 1 83 ? -5.169 -2.326 34.696 1.00 74.56 83 ILE A CA 1
ATOM 655 C C . ILE A 1 83 ? -5.309 -3.422 33.632 1.00 74.56 83 ILE A C 1
ATOM 657 O O . ILE A 1 83 ? -5.434 -4.594 33.975 1.00 74.56 83 ILE A O 1
ATOM 661 N N . LEU A 1 84 ? -5.248 -3.060 32.346 1.00 75.12 84 LEU A N 1
ATOM 662 C CA . LEU A 1 84 ? -5.437 -4.001 31.240 1.00 75.12 84 LEU A CA 1
ATOM 663 C C . LEU A 1 84 ? -4.168 -4.813 30.946 1.00 75.12 84 LEU A C 1
ATOM 665 O O . LEU A 1 84 ? -3.085 -4.265 30.720 1.00 75.12 84 LEU A O 1
ATOM 669 N N . HIS A 1 85 ? -4.312 -6.131 30.829 1.00 81.56 85 HIS A N 1
ATOM 670 C CA . HIS A 1 85 ? -3.265 -6.992 30.282 1.00 81.56 85 HIS A CA 1
ATOM 671 C C . HIS A 1 85 ? -3.118 -6.797 28.762 1.00 81.56 85 HIS A C 1
ATOM 673 O O . HIS A 1 85 ? -4.047 -6.378 28.073 1.00 81.56 85 HIS A O 1
ATOM 679 N N . ASN A 1 86 ? -1.962 -7.169 28.192 1.00 80.56 86 ASN A N 1
ATOM 680 C CA . ASN A 1 86 ? -1.660 -6.976 26.760 1.00 80.56 86 ASN A CA 1
ATOM 681 C C . ASN A 1 86 ? -2.762 -7.488 25.812 1.00 80.56 86 ASN A C 1
ATOM 683 O O . ASN A 1 86 ? -3.070 -6.839 24.817 1.00 80.56 86 ASN A O 1
ATOM 687 N N . LYS A 1 87 ? -3.388 -8.631 26.125 1.00 83.31 87 LYS A N 1
ATOM 688 C CA . LYS A 1 87 ? -4.484 -9.192 25.319 1.00 83.31 87 LYS A CA 1
ATOM 689 C C . LYS A 1 87 ? -5.741 -8.316 25.357 1.00 83.31 87 LYS A C 1
ATOM 691 O O . LYS A 1 87 ? -6.391 -8.132 24.334 1.00 83.31 87 LYS A O 1
ATOM 696 N N . GLU A 1 88 ? -6.069 -7.765 26.518 1.00 85.50 88 GLU A N 1
ATOM 697 C CA . GLU A 1 88 ? -7.237 -6.902 26.707 1.00 85.50 88 GLU A CA 1
ATOM 698 C C . GLU A 1 88 ? -7.029 -5.547 26.030 1.00 85.50 88 GLU A C 1
ATOM 700 O O . GLU A 1 88 ? -7.950 -5.045 25.392 1.00 85.50 88 GLU A O 1
ATOM 705 N N . LYS A 1 89 ? -5.798 -5.013 26.054 1.00 84.06 89 LYS A N 1
ATOM 706 C CA . LYS A 1 89 ? -5.425 -3.811 25.289 1.00 84.06 89 LYS A CA 1
ATOM 707 C C . LYS A 1 89 ? -5.639 -3.994 23.786 1.00 84.06 89 LYS A C 1
ATOM 709 O O . LYS A 1 89 ? -6.172 -3.097 23.140 1.00 84.06 89 LYS A O 1
ATOM 714 N N . ILE A 1 90 ? -5.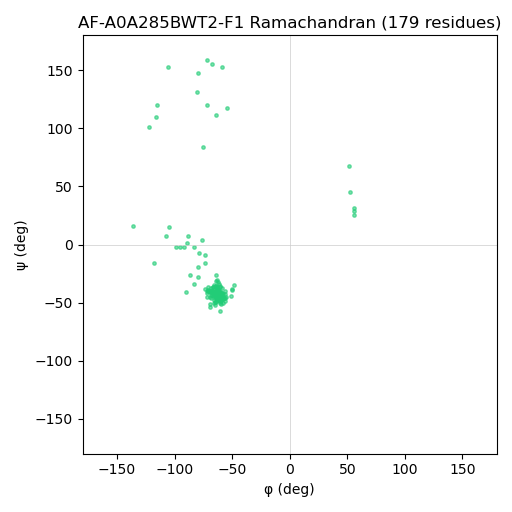284 -5.158 23.234 1.00 84.75 90 ILE A N 1
ATOM 715 C CA . ILE A 1 90 ? -5.521 -5.477 21.814 1.00 84.75 90 ILE A CA 1
ATOM 716 C C . ILE A 1 90 ? -7.022 -5.530 21.510 1.00 84.75 90 ILE A C 1
ATOM 718 O O . ILE A 1 90 ? -7.469 -4.930 20.537 1.00 84.75 90 ILE A O 1
ATOM 722 N N . ILE A 1 91 ? -7.819 -6.203 22.346 1.00 88.06 91 ILE A N 1
ATOM 723 C CA . ILE A 1 91 ? -9.279 -6.280 22.161 1.00 88.06 91 ILE A CA 1
ATOM 724 C C . ILE A 1 91 ? -9.908 -4.882 22.234 1.00 88.06 91 ILE A C 1
ATOM 726 O O . ILE A 1 91 ? -10.733 -4.531 21.389 1.00 88.06 91 ILE A O 1
ATOM 730 N N . ALA A 1 92 ? -9.496 -4.070 23.210 1.00 89.44 92 ALA A N 1
ATOM 731 C CA . ALA A 1 92 ? -9.981 -2.706 23.378 1.00 89.44 92 ALA A CA 1
ATOM 732 C C . ALA A 1 92 ? -9.601 -1.816 22.185 1.00 89.44 92 ALA A C 1
ATOM 734 O O . ALA A 1 92 ? -10.449 -1.084 21.680 1.00 89.44 92 ALA A O 1
ATOM 735 N N . TYR A 1 93 ? -8.367 -1.932 21.684 1.00 90.19 93 TYR A N 1
ATOM 736 C CA . TYR A 1 93 ? -7.923 -1.250 20.469 1.00 90.19 93 TYR A CA 1
ATOM 737 C C . TYR A 1 93 ? -8.748 -1.667 19.246 1.00 90.19 93 TYR A C 1
ATOM 739 O O . TYR A 1 93 ? -9.256 -0.807 18.529 1.00 90.19 93 TYR A O 1
ATOM 747 N N . ASN A 1 94 ? -8.942 -2.972 19.034 1.00 91.56 94 ASN A N 1
ATOM 748 C CA . ASN A 1 94 ? -9.717 -3.485 17.906 1.00 91.56 94 ASN A CA 1
ATOM 749 C C . ASN A 1 94 ? -11.147 -2.941 17.919 1.00 91.56 94 ASN A C 1
ATOM 751 O O . ASN A 1 94 ? -11.636 -2.445 16.903 1.00 91.56 94 ASN A O 1
ATOM 755 N N . LYS A 1 95 ? -11.792 -2.987 19.090 1.00 93.19 95 LYS A N 1
ATOM 756 C CA . LYS A 1 95 ? -13.133 -2.440 19.297 1.00 93.19 95 LYS A CA 1
ATOM 757 C C . LYS A 1 95 ? -13.173 -0.938 19.019 1.00 93.19 95 LYS A C 1
ATOM 759 O O . LYS A 1 95 ? -14.025 -0.493 18.256 1.00 93.19 95 LYS A O 1
ATOM 764 N N . PHE A 1 96 ? -12.225 -0.181 19.568 1.00 93.88 96 PHE A N 1
ATOM 765 C CA . PHE A 1 96 ? -12.114 1.259 19.349 1.00 93.88 96 PHE A CA 1
ATOM 766 C C . PHE A 1 96 ? -11.996 1.612 17.859 1.00 93.88 96 PHE A C 1
ATOM 768 O O . PHE A 1 96 ? -12.709 2.495 17.386 1.00 93.88 96 PHE A O 1
ATOM 775 N N . VAL A 1 97 ? -11.143 0.913 17.099 1.00 94.62 97 VAL A N 1
ATOM 776 C CA . VAL A 1 97 ? -10.976 1.176 15.660 1.00 94.62 97 VAL A CA 1
ATOM 777 C C . VAL A 1 97 ? -12.273 0.904 14.900 1.00 94.62 97 VAL A C 1
ATOM 779 O O . VAL A 1 97 ? -12.697 1.746 14.113 1.00 94.62 97 VAL A O 1
ATOM 782 N N . ILE A 1 98 ? -12.931 -0.230 15.150 1.00 95.31 98 ILE A N 1
ATOM 783 C CA . ILE A 1 98 ? -14.191 -0.586 14.479 1.00 95.31 98 ILE A CA 1
ATOM 784 C C . ILE A 1 98 ? -15.292 0.441 14.799 1.00 95.31 98 ILE A C 1
ATOM 786 O O . ILE A 1 98 ? -15.976 0.918 13.891 1.00 95.31 98 ILE A O 1
ATOM 790 N N . GLU A 1 99 ? -15.437 0.826 16.070 1.00 95.44 99 GLU A N 1
ATOM 791 C CA . GLU A 1 99 ? -16.429 1.814 16.507 1.00 95.44 99 GLU A CA 1
ATOM 792 C C . GLU A 1 99 ? -16.162 3.199 15.915 1.00 95.44 99 GLU A C 1
ATOM 794 O O . GLU A 1 99 ? -17.088 3.838 15.418 1.00 95.44 99 GLU A O 1
ATOM 799 N N . MET A 1 100 ? -14.907 3.652 15.913 1.00 95.69 100 MET A N 1
ATOM 800 C CA . MET A 1 100 ? -14.509 4.920 15.298 1.00 95.69 100 MET A CA 1
ATOM 801 C C . MET A 1 100 ? -14.826 4.936 13.802 1.00 95.69 100 MET A C 1
ATOM 803 O O . MET A 1 100 ? -15.424 5.894 13.320 1.00 95.69 100 MET A O 1
ATOM 807 N N . VAL A 1 101 ? -14.474 3.876 13.066 1.00 96.38 101 VAL A N 1
ATOM 808 C CA . VAL A 1 101 ? -14.741 3.804 11.621 1.00 96.38 101 VAL A CA 1
ATOM 809 C C . VAL A 1 101 ? -16.239 3.857 11.327 1.00 96.38 101 VAL A C 1
ATOM 811 O O . VAL A 1 101 ? -16.655 4.546 10.390 1.00 96.38 101 VAL A O 1
ATOM 814 N N . SER A 1 102 ? -17.049 3.176 12.141 1.00 95.38 102 SER A N 1
ATOM 815 C CA . SER A 1 102 ? -18.506 3.207 12.019 1.00 95.38 102 SER A CA 1
ATOM 816 C C . SER A 1 102 ? -19.090 4.574 12.383 1.00 95.38 102 SER A C 1
ATOM 818 O O . SER A 1 102 ? -19.949 5.077 11.664 1.00 95.38 102 SER A O 1
ATOM 820 N N . LYS A 1 103 ? -18.649 5.181 13.490 1.00 96.12 103 LYS A N 1
ATOM 821 C CA . LYS A 1 103 ? -19.189 6.446 14.009 1.00 96.12 103 LYS A CA 1
ATOM 822 C C . LYS A 1 103 ? -18.865 7.625 13.096 1.00 96.12 103 LYS A C 1
ATOM 824 O O . LYS A 1 103 ? -19.732 8.446 12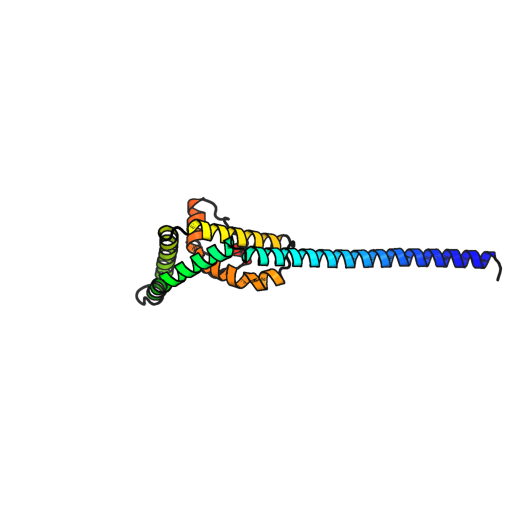.822 1.00 96.12 103 LYS A O 1
ATOM 829 N N . GLU A 1 104 ? -17.632 7.686 12.609 1.00 96.06 104 GLU A N 1
ATOM 830 C CA . GLU A 1 104 ? -17.147 8.771 11.749 1.00 96.06 104 GLU A CA 1
ATOM 831 C C . GLU A 1 104 ? -17.512 8.556 10.269 1.00 96.06 104 GLU A C 1
ATOM 833 O O . GLU A 1 104 ? -17.223 9.404 9.425 1.00 96.06 104 GLU A O 1
ATOM 838 N N . SER A 1 105 ? -18.162 7.430 9.938 1.00 95.38 105 SER A N 1
ATOM 839 C CA . SER A 1 105 ? -18.601 7.083 8.579 1.00 95.38 105 SER A CA 1
ATOM 840 C C . SER A 1 105 ? -17.471 7.162 7.540 1.00 95.38 105 SER A C 1
ATOM 842 O O . SER A 1 105 ? -17.658 7.699 6.451 1.00 95.38 105 SER A O 1
ATOM 844 N N . ILE A 1 106 ? -16.292 6.623 7.879 1.00 96.06 106 ILE A N 1
ATOM 845 C CA . ILE A 1 106 ? -15.067 6.680 7.047 1.00 96.06 106 ILE A CA 1
ATOM 846 C C . ILE A 1 106 ? -14.706 5.374 6.338 1.00 96.06 106 ILE A C 1
ATOM 848 O O . ILE A 1 106 ? -13.583 5.172 5.872 1.00 96.06 106 ILE A O 1
ATOM 852 N N . SER A 1 107 ? -15.662 4.452 6.280 1.00 96.50 107 SER A N 1
ATOM 853 C CA . SER A 1 107 ? -15.475 3.143 5.651 1.00 96.50 107 SER A CA 1
ATOM 854 C C . SER A 1 107 ? -15.021 3.270 4.192 1.00 96.50 107 SER A C 1
ATOM 856 O O . SER A 1 107 ? -14.105 2.570 3.762 1.00 96.50 107 SER A O 1
ATOM 858 N N . GLN A 1 108 ? -15.615 4.199 3.435 1.00 95.94 108 GLN A N 1
ATOM 859 C CA . GLN A 1 108 ? -15.322 4.354 2.012 1.00 95.94 108 GLN A CA 1
ATOM 860 C C . GLN A 1 108 ? -13.915 4.907 1.767 1.00 95.94 108 GLN A C 1
ATOM 862 O O . GLN A 1 108 ? -13.219 4.446 0.867 1.00 95.94 108 GLN A O 1
ATOM 867 N N . GLU A 1 109 ? -13.471 5.869 2.569 1.00 96.19 109 GLU A N 1
ATOM 868 C CA . GLU A 1 109 ? -12.136 6.457 2.487 1.00 96.19 109 GLU A CA 1
ATOM 869 C C . GLU A 1 109 ? -11.057 5.416 2.785 1.00 96.19 109 GLU A C 1
ATOM 871 O O . GLU A 1 109 ? -10.058 5.343 2.066 1.00 96.19 109 GLU A O 1
ATOM 876 N N . ILE A 1 110 ? -11.295 4.557 3.781 1.00 96.75 110 ILE A N 1
ATOM 877 C CA . ILE A 1 110 ? -10.401 3.441 4.102 1.00 96.75 110 ILE A CA 1
ATOM 878 C C . ILE A 1 110 ? -10.342 2.452 2.937 1.00 96.75 110 ILE A C 1
ATOM 880 O O . ILE A 1 110 ? -9.249 2.110 2.489 1.00 96.75 110 ILE A O 1
ATOM 884 N N . ILE A 1 111 ? -11.492 2.036 2.397 1.00 96.19 111 ILE A N 1
ATOM 885 C CA . ILE A 1 111 ? -11.560 1.114 1.251 1.00 96.19 111 ILE A CA 1
ATOM 886 C C . ILE A 1 111 ? -10.852 1.702 0.025 1.00 96.19 111 ILE A C 1
ATOM 888 O O . ILE A 1 111 ? -10.115 0.997 -0.663 1.00 96.19 111 ILE A O 1
ATOM 892 N N . ASN A 1 112 ? -11.018 2.999 -0.241 1.00 95.50 112 ASN A N 1
ATOM 893 C CA . ASN A 1 112 ? -10.352 3.666 -1.358 1.00 95.50 112 ASN A CA 1
ATOM 894 C C . ASN A 1 112 ? -8.824 3.586 -1.235 1.00 95.50 112 ASN A C 1
ATOM 896 O O . ASN A 1 112 ? -8.147 3.283 -2.220 1.00 95.50 112 ASN A O 1
ATOM 900 N N . ILE A 1 113 ? -8.283 3.821 -0.037 1.00 96.06 113 ILE A N 1
ATOM 901 C CA . ILE A 1 113 ? -6.840 3.741 0.220 1.00 96.06 113 ILE A CA 1
ATOM 902 C C . ILE A 1 113 ? -6.348 2.286 0.189 1.00 96.06 113 ILE A C 1
ATOM 904 O O . ILE A 1 113 ? -5.302 2.011 -0.398 1.00 96.06 113 ILE A O 1
ATOM 908 N N . LEU A 1 114 ? -7.117 1.330 0.718 1.00 96.31 114 LEU A N 1
ATOM 909 C CA . LEU A 1 114 ? -6.793 -0.099 0.615 1.00 96.31 114 LEU A CA 1
ATOM 910 C C . LEU A 1 114 ? -6.704 -0.559 -0.843 1.00 96.31 114 LEU A C 1
ATOM 912 O O . LEU A 1 114 ? -5.721 -1.187 -1.233 1.00 96.31 114 LEU A O 1
ATOM 916 N N . ASN A 1 115 ? -7.676 -0.172 -1.669 1.00 96.12 115 ASN A N 1
ATOM 917 C CA . ASN A 1 115 ? -7.679 -0.465 -3.102 1.00 96.12 115 ASN A CA 1
ATOM 918 C C . ASN A 1 115 ? -6.508 0.213 -3.828 1.00 96.12 115 ASN A C 1
ATOM 920 O O . ASN A 1 115 ? -5.991 -0.317 -4.812 1.00 96.12 115 ASN A O 1
ATOM 924 N N . PHE A 1 116 ? -6.064 1.384 -3.363 1.00 96.50 116 PHE A N 1
ATOM 925 C CA . PHE A 1 116 ? -4.841 2.001 -3.868 1.00 96.50 116 PHE A CA 1
ATOM 926 C C . PHE A 1 116 ? -3.606 1.164 -3.545 1.00 96.50 116 PHE A C 1
ATOM 928 O O . PHE A 1 116 ? -2.863 0.812 -4.462 1.00 96.50 116 PHE A O 1
ATOM 935 N N . TYR A 1 117 ? -3.416 0.783 -2.283 1.00 97.25 117 TYR A N 1
ATOM 936 C CA . TYR A 1 117 ? -2.285 -0.050 -1.882 1.00 97.25 117 TYR A CA 1
ATOM 937 C C . TYR A 1 117 ? -2.299 -1.431 -2.539 1.00 97.25 117 TYR A C 1
ATOM 939 O O . TYR A 1 117 ? -1.238 -1.965 -2.860 1.00 97.25 117 TYR A O 1
ATOM 947 N N . GLU A 1 118 ? -3.474 -1.997 -2.809 1.00 97.12 118 GLU A N 1
ATOM 948 C CA . GLU A 1 118 ? -3.595 -3.229 -3.585 1.00 97.12 118 GLU A CA 1
ATOM 949 C C . GLU A 1 118 ? -3.056 -3.066 -5.008 1.00 97.12 118 GLU A C 1
ATOM 951 O O . GLU A 1 118 ? -2.254 -3.888 -5.454 1.00 97.12 118 GLU A O 1
ATOM 956 N N . ARG A 1 119 ? -3.403 -1.974 -5.702 1.00 97.12 119 ARG A N 1
ATOM 957 C CA . ARG A 1 119 ? -2.834 -1.676 -7.027 1.00 97.12 119 ARG A CA 1
ATOM 958 C C . ARG A 1 119 ? -1.322 -1.474 -6.973 1.00 97.12 119 ARG A C 1
ATOM 960 O O . ARG A 1 119 ? -0.630 -1.942 -7.874 1.00 97.12 119 ARG A O 1
ATOM 967 N N . VAL A 1 120 ? -0.809 -0.822 -5.928 1.00 97.62 120 VAL A N 1
ATOM 968 C CA . VAL A 1 120 ? 0.639 -0.661 -5.712 1.00 97.62 120 VAL A CA 1
ATOM 969 C C . VAL A 1 120 ? 1.319 -2.028 -5.589 1.00 97.62 120 VAL A C 1
ATOM 971 O O . VAL A 1 120 ? 2.261 -2.312 -6.329 1.00 97.62 120 VAL A O 1
ATOM 974 N N . ALA A 1 121 ? 0.805 -2.901 -4.718 1.00 97.62 121 ALA A N 1
ATOM 975 C CA . ALA A 1 121 ? 1.355 -4.238 -4.508 1.00 97.62 121 ALA A CA 1
ATOM 976 C C . ALA A 1 121 ? 1.312 -5.087 -5.790 1.00 97.62 121 ALA A C 1
ATOM 978 O O . ALA A 1 121 ? 2.317 -5.697 -6.155 1.00 97.62 121 ALA A O 1
ATOM 979 N N . ILE A 1 122 ? 0.188 -5.066 -6.517 1.00 97.25 122 ILE A N 1
ATOM 980 C CA . ILE A 1 122 ? 0.037 -5.767 -7.801 1.00 97.25 122 ILE A CA 1
ATOM 981 C C . ILE A 1 122 ? 1.034 -5.238 -8.837 1.00 97.25 122 ILE A C 1
ATOM 983 O O . ILE A 1 122 ? 1.634 -6.032 -9.559 1.00 97.25 122 ILE A O 1
ATOM 987 N N . CYS A 1 123 ? 1.245 -3.921 -8.914 1.00 97.81 123 CYS A N 1
ATOM 988 C CA . CYS A 1 123 ? 2.165 -3.336 -9.889 1.00 97.81 123 CYS A CA 1
ATOM 989 C C . CYS A 1 123 ? 3.613 -3.799 -9.673 1.00 97.81 123 CYS A C 1
ATOM 991 O O . CYS A 1 123 ? 4.330 -4.088 -10.636 1.00 97.81 123 CYS A O 1
ATOM 993 N N . VAL A 1 124 ? 4.043 -3.901 -8.411 1.00 97.50 124 VAL A N 1
ATOM 994 C CA . VAL A 1 124 ? 5.381 -4.405 -8.077 1.00 97.50 124 VAL A CA 1
ATOM 995 C C . VAL A 1 124 ? 5.482 -5.909 -8.320 1.00 97.50 124 VAL A C 1
ATOM 997 O O . VAL A 1 124 ? 6.448 -6.355 -8.938 1.00 97.50 124 VAL A O 1
ATOM 1000 N N . GLU A 1 125 ? 4.483 -6.687 -7.896 1.00 96.44 125 GLU A N 1
ATOM 1001 C CA . GLU A 1 125 ? 4.436 -8.141 -8.104 1.00 96.44 125 GLU A CA 1
ATOM 1002 C C . GLU A 1 125 ? 4.496 -8.504 -9.596 1.00 96.44 125 GLU A C 1
ATOM 1004 O O . GLU A 1 125 ? 5.254 -9.386 -9.996 1.00 96.44 125 GLU A O 1
ATOM 1009 N N . ALA A 1 126 ? 3.762 -7.771 -10.434 1.00 96.50 126 ALA A N 1
ATOM 1010 C CA . ALA A 1 126 ? 3.728 -7.964 -11.880 1.00 96.50 126 ALA A CA 1
ATOM 1011 C C . ALA A 1 126 ? 4.968 -7.411 -12.615 1.00 96.50 126 ALA A C 1
ATOM 1013 O O . ALA A 1 126 ? 5.009 -7.439 -13.844 1.00 96.50 126 ALA A O 1
ATOM 1014 N N . GLN A 1 127 ? 5.970 -6.887 -11.894 1.00 96.06 127 GLN A N 1
ATOM 1015 C CA . GLN A 1 127 ? 7.161 -6.230 -12.456 1.00 96.06 127 GLN A CA 1
ATOM 1016 C C . GLN A 1 127 ? 6.836 -5.059 -13.404 1.00 96.06 127 GLN A C 1
ATOM 1018 O O . GLN A 1 127 ? 7.641 -4.715 -14.271 1.00 96.06 127 GLN A O 1
ATOM 1023 N N . LEU A 1 128 ? 5.667 -4.438 -13.233 1.00 95.62 128 LEU A N 1
ATOM 1024 C CA . LEU A 1 128 ? 5.222 -3.270 -13.997 1.00 95.62 128 LEU A CA 1
ATOM 1025 C C . LEU A 1 128 ? 5.721 -1.966 -13.380 1.00 95.62 128 LEU A C 1
ATOM 1027 O O . LEU A 1 128 ? 5.903 -0.986 -14.090 1.00 95.62 128 LEU A O 1
ATOM 1031 N N . CYS A 1 129 ? 5.974 -1.970 -12.074 1.00 97.44 129 CYS A N 1
ATOM 1032 C CA . CYS A 1 129 ? 6.546 -0.848 -11.348 1.00 97.44 129 CYS A CA 1
ATOM 1033 C C . CYS A 1 129 ? 8.009 -1.108 -10.982 1.00 97.44 129 CYS A C 1
ATOM 1035 O O . CYS A 1 129 ? 8.457 -2.251 -10.806 1.00 97.44 129 CYS A O 1
ATOM 1037 N N . ASP A 1 130 ? 8.763 -0.025 -10.857 1.00 97.62 130 ASP A N 1
ATOM 1038 C CA . ASP A 1 130 ? 10.048 -0.018 -10.175 1.00 97.62 130 ASP A CA 1
ATOM 1039 C C . ASP A 1 130 ? 9.832 -0.158 -8.659 1.00 97.62 130 ASP A C 1
ATOM 1041 O O . ASP A 1 130 ? 9.145 0.663 -8.044 1.00 97.62 130 ASP A O 1
ATOM 1045 N N . LYS A 1 131 ? 10.387 -1.223 -8.070 1.00 96.88 131 LYS A N 1
ATOM 1046 C CA . LYS A 1 131 ? 10.192 -1.564 -6.655 1.00 96.88 131 LYS A CA 1
ATOM 1047 C C . LYS A 1 131 ? 10.859 -0.556 -5.723 1.00 96.88 131 LYS A C 1
ATOM 1049 O O . LYS A 1 131 ? 10.303 -0.267 -4.672 1.00 96.88 131 LYS A O 1
ATOM 1054 N N . GLU A 1 132 ? 12.031 -0.047 -6.088 1.00 97.19 132 GLU A N 1
ATOM 1055 C CA . GLU A 1 132 ? 12.781 0.887 -5.250 1.00 97.19 132 GLU A CA 1
ATOM 1056 C C . GLU A 1 132 ? 12.023 2.208 -5.115 1.00 97.19 132 GLU A C 1
ATOM 1058 O O . GLU A 1 132 ? 11.819 2.693 -4.003 1.00 97.19 132 GLU A O 1
ATOM 1063 N N . VAL A 1 133 ? 11.505 2.736 -6.227 1.00 96.88 133 VAL A N 1
ATOM 1064 C CA . VAL A 1 133 ? 10.633 3.915 -6.214 1.00 96.88 133 VAL A CA 1
ATOM 1065 C C . VAL A 1 133 ? 9.407 3.654 -5.338 1.00 96.88 133 VAL A C 1
ATOM 1067 O O . VAL A 1 133 ? 9.123 4.441 -4.439 1.00 96.88 133 VAL A O 1
ATOM 1070 N N . ILE A 1 134 ? 8.695 2.541 -5.538 1.00 98.06 134 ILE A N 1
ATOM 1071 C CA . ILE A 1 134 ? 7.497 2.241 -4.739 1.00 98.06 134 ILE A CA 1
ATOM 1072 C C . ILE A 1 134 ? 7.815 2.120 -3.246 1.00 98.06 134 ILE A C 1
ATOM 1074 O O . ILE A 1 134 ? 7.072 2.661 -2.426 1.00 98.06 134 ILE A O 1
ATOM 1078 N N . ASP A 1 135 ? 8.908 1.454 -2.880 1.00 97.56 135 ASP A N 1
ATOM 1079 C CA . ASP A 1 135 ? 9.288 1.292 -1.480 1.00 97.56 135 ASP A CA 1
ATOM 1080 C C . ASP A 1 135 ? 9.621 2.633 -0.823 1.00 97.56 135 ASP A C 1
ATOM 1082 O O . ASP A 1 135 ? 9.153 2.904 0.285 1.00 97.56 135 ASP A O 1
ATOM 1086 N N . ASN A 1 136 ? 10.361 3.494 -1.526 1.00 97.12 136 ASN A N 1
ATOM 1087 C CA . ASN A 1 136 ? 10.742 4.814 -1.030 1.00 97.12 136 ASN A CA 1
ATOM 1088 C C . ASN A 1 136 ? 9.530 5.715 -0.753 1.00 97.12 136 ASN A C 1
ATOM 1090 O O . ASN A 1 136 ? 9.561 6.498 0.195 1.00 97.12 136 ASN A O 1
ATOM 1094 N N . PHE A 1 137 ? 8.460 5.599 -1.544 1.00 96.06 137 PHE A N 1
ATOM 1095 C CA . PHE A 1 137 ? 7.259 6.420 -1.371 1.00 96.06 137 PHE A CA 1
ATOM 1096 C C . PHE A 1 137 ? 6.219 5.797 -0.434 1.00 96.06 137 PHE A C 1
ATOM 1098 O O . PHE A 1 137 ? 5.617 6.507 0.368 1.00 96.06 137 PHE A O 1
ATOM 1105 N N . PHE A 1 138 ? 5.987 4.486 -0.523 1.00 96.44 138 PHE A N 1
ATOM 1106 C CA . PHE A 1 138 ? 4.790 3.872 0.056 1.00 96.44 138 PHE A CA 1
ATOM 1107 C C . PHE A 1 138 ? 5.060 2.855 1.155 1.00 96.44 138 PHE A C 1
ATOM 1109 O O . PHE A 1 138 ? 4.126 2.527 1.882 1.00 96.44 138 PHE A O 1
ATOM 1116 N N . LEU A 1 139 ? 6.282 2.333 1.315 1.00 95.25 139 LEU A N 1
ATOM 1117 C CA . LEU A 1 139 ? 6.506 1.203 2.225 1.00 95.25 139 LEU A CA 1
ATOM 1118 C C . LEU A 1 139 ? 6.135 1.544 3.672 1.00 95.25 139 LEU A C 1
ATOM 1120 O O . LEU A 1 139 ? 5.418 0.788 4.329 1.00 95.25 139 LEU A O 1
ATOM 1124 N N . ASN A 1 140 ? 6.614 2.686 4.167 1.00 94.81 140 ASN A N 1
ATOM 1125 C CA . ASN A 1 140 ? 6.357 3.108 5.541 1.00 94.81 140 ASN A CA 1
ATOM 1126 C C . ASN A 1 140 ? 4.904 3.560 5.751 1.00 94.81 140 ASN A C 1
ATOM 1128 O O . ASN A 1 140 ? 4.284 3.215 6.759 1.00 94.81 140 ASN A O 1
ATOM 1132 N N . ASP A 1 141 ? 4.364 4.308 4.790 1.00 94.06 141 ASP A N 1
ATOM 1133 C CA . ASP A 1 141 ? 2.999 4.826 4.842 1.00 94.06 141 ASP A CA 1
ATOM 1134 C C . ASP A 1 141 ? 1.973 3.685 4.785 1.00 94.06 141 ASP A C 1
ATOM 1136 O O . ASP A 1 141 ? 1.164 3.528 5.698 1.00 94.06 141 ASP A O 1
ATOM 1140 N N . GLY A 1 142 ? 2.115 2.780 3.812 1.00 95.62 142 GLY A N 1
ATOM 1141 C CA . GLY A 1 142 ? 1.296 1.578 3.689 1.00 95.62 142 GLY A CA 1
ATOM 1142 C C . GLY A 1 142 ? 1.390 0.688 4.924 1.00 95.62 142 GLY A C 1
ATOM 1143 O O . GLY A 1 142 ? 0.364 0.298 5.476 1.00 95.62 142 GLY A O 1
ATOM 1144 N N . ARG A 1 143 ? 2.593 0.431 5.455 1.00 95.81 143 ARG A N 1
ATOM 1145 C CA . ARG A 1 143 ? 2.736 -0.335 6.707 1.00 95.81 143 ARG A CA 1
ATOM 1146 C C . ARG A 1 143 ? 1.987 0.324 7.864 1.00 95.81 143 ARG A C 1
ATOM 1148 O O . ARG A 1 143 ? 1.291 -0.356 8.617 1.00 95.81 143 ARG A O 1
ATOM 1155 N N . THR A 1 144 ? 2.135 1.636 8.017 1.00 93.62 144 THR A N 1
ATOM 1156 C CA . THR A 1 144 ? 1.478 2.403 9.081 1.00 93.62 144 THR A CA 1
ATOM 1157 C C . THR A 1 144 ? -0.038 2.364 8.930 1.00 93.62 144 THR A C 1
ATOM 1159 O O . THR A 1 144 ? -0.744 2.147 9.914 1.00 93.62 144 THR A O 1
ATOM 1162 N N . PHE A 1 145 ? -0.540 2.523 7.708 1.00 95.31 145 PHE A N 1
ATOM 1163 C CA . PHE A 1 145 ? -1.958 2.442 7.399 1.00 95.31 145 PHE A CA 1
ATOM 1164 C C . PHE A 1 145 ? -2.533 1.064 7.742 1.00 95.31 145 PHE A C 1
ATOM 1166 O O . PHE A 1 145 ? -3.513 0.974 8.483 1.00 95.31 145 PHE A O 1
ATOM 1173 N N . PHE A 1 146 ? -1.886 -0.011 7.279 1.00 95.12 146 PHE A N 1
ATOM 1174 C CA . PHE A 1 146 ? -2.317 -1.375 7.581 1.00 95.12 146 PHE A CA 1
ATOM 1175 C C . PHE A 1 146 ? -2.288 -1.655 9.082 1.00 95.12 146 PHE A C 1
ATOM 1177 O O . PHE A 1 146 ? -3.253 -2.207 9.589 1.00 95.12 146 PHE A O 1
ATOM 1184 N N . ASN A 1 147 ? -1.264 -1.208 9.817 1.00 92.00 147 ASN A N 1
ATOM 1185 C CA . ASN A 1 147 ? -1.233 -1.344 11.278 1.00 92.00 147 ASN A CA 1
ATOM 1186 C C . ASN A 1 147 ? -2.416 -0.637 11.961 1.00 92.00 147 ASN A C 1
ATOM 1188 O O . ASN A 1 147 ? -3.002 -1.193 12.885 1.00 92.00 147 ASN A O 1
ATOM 1192 N N . LYS A 1 148 ? -2.766 0.578 11.515 1.00 92.88 148 LYS A N 1
ATOM 1193 C CA . LYS A 1 148 ? -3.852 1.380 12.105 1.00 92.88 148 LYS A CA 1
ATOM 1194 C C . LYS A 1 148 ? -5.235 0.778 11.854 1.00 92.88 148 LYS A C 1
ATOM 1196 O O . LYS A 1 148 ? -6.086 0.796 12.738 1.00 92.88 148 LYS A O 1
ATOM 1201 N N . PHE A 1 149 ? -5.467 0.276 10.643 1.00 95.12 149 PHE A N 1
ATOM 1202 C CA . PHE A 1 149 ? -6.792 -0.161 10.195 1.00 95.12 149 PHE A CA 1
ATOM 1203 C C . PHE A 1 149 ? -6.939 -1.682 10.090 1.00 95.12 149 PHE A C 1
ATOM 1205 O O . PHE A 1 149 ? -7.989 -2.160 9.660 1.00 95.12 149 PHE A O 1
ATOM 1212 N N . TYR A 1 150 ? -5.948 -2.457 10.544 1.00 94.06 150 TYR A N 1
ATOM 1213 C CA . TYR A 1 150 ? -6.017 -3.920 10.570 1.00 94.06 150 TYR A CA 1
ATOM 1214 C C . TYR A 1 150 ? -7.286 -4.473 11.233 1.00 94.06 150 TYR A C 1
ATOM 1216 O O . TYR A 1 150 ? -7.921 -5.347 10.641 1.00 94.06 150 TYR A O 1
ATOM 1224 N N . PRO A 1 151 ? -7.737 -3.953 12.395 1.00 94.50 151 PRO A N 1
ATOM 1225 C CA . PRO A 1 151 ? -8.954 -4.461 13.028 1.00 94.50 151 PRO A CA 1
ATOM 1226 C C . PRO A 1 151 ? -10.194 -4.302 12.145 1.00 94.50 151 PRO A C 1
ATOM 1228 O O . PRO A 1 151 ? -11.057 -5.176 12.109 1.00 94.50 151 PRO A O 1
ATOM 1231 N N . TYR A 1 152 ? -10.258 -3.205 11.388 1.00 96.00 152 TYR A N 1
ATOM 1232 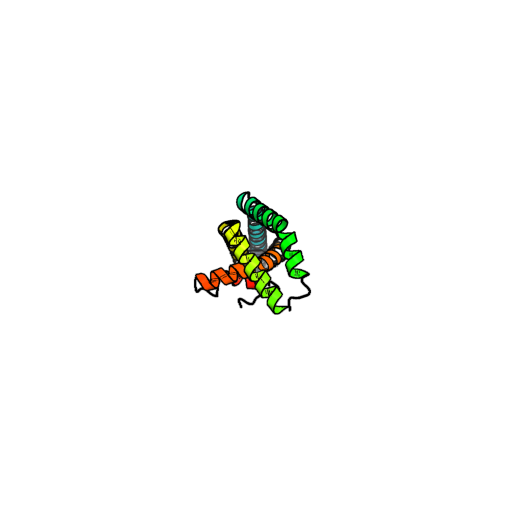C CA . TYR A 1 152 ? -11.343 -2.955 10.450 1.00 96.00 152 TYR A CA 1
ATOM 1233 C C . TYR A 1 152 ? -11.258 -3.865 9.215 1.00 96.00 152 TYR A C 1
ATOM 1235 O O . TYR A 1 152 ? -12.273 -4.418 8.800 1.00 96.00 152 TYR A O 1
ATOM 1243 N N . ILE A 1 153 ? -10.054 -4.107 8.681 1.00 95.62 153 ILE A N 1
ATOM 1244 C CA . ILE A 1 153 ? -9.834 -5.099 7.612 1.00 95.62 153 ILE A CA 1
ATOM 1245 C C . ILE A 1 153 ? -10.334 -6.479 8.057 1.00 95.62 153 ILE A C 1
ATOM 1247 O O . ILE A 1 153 ? -11.061 -7.139 7.319 1.00 95.62 153 ILE A O 1
ATOM 1251 N N . CYS A 1 154 ? -10.001 -6.905 9.277 1.00 94.81 154 CYS A N 1
ATOM 1252 C CA . CYS A 1 154 ? -10.466 -8.175 9.831 1.00 94.81 154 CYS A CA 1
ATOM 1253 C C . CYS A 1 154 ? -11.988 -8.237 9.986 1.00 94.81 154 CYS A C 1
ATOM 1255 O O . CYS A 1 154 ? -12.598 -9.249 9.640 1.00 94.81 154 CYS A O 1
ATOM 1257 N N . ALA A 1 155 ? -12.612 -7.152 10.453 1.00 95.06 155 ALA A N 1
ATOM 1258 C CA . ALA A 1 155 ? -14.066 -7.062 10.524 1.00 95.06 155 ALA A CA 1
ATOM 1259 C C . ALA A 1 155 ? -14.707 -7.243 9.137 1.00 95.06 155 ALA A C 1
ATOM 1261 O O . ALA A 1 155 ? -15.650 -8.023 9.005 1.00 95.06 155 ALA A O 1
ATOM 1262 N N . LEU A 1 156 ? -14.153 -6.607 8.097 1.00 95.88 156 LEU A N 1
ATOM 1263 C CA . LEU A 1 156 ? -14.624 -6.764 6.719 1.00 95.88 156 LEU A CA 1
ATOM 1264 C C . LEU A 1 156 ? -14.411 -8.181 6.174 1.00 95.88 156 LEU A C 1
ATOM 1266 O O . LEU A 1 156 ? -15.331 -8.735 5.579 1.00 95.88 156 LEU A O 1
ATOM 1270 N N . ARG A 1 157 ? -13.252 -8.808 6.421 1.00 95.50 157 ARG A N 1
ATOM 1271 C CA . ARG A 1 157 ? -12.985 -10.211 6.038 1.00 95.50 157 ARG A CA 1
ATOM 1272 C C . ARG A 1 157 ? -14.031 -11.161 6.614 1.00 95.50 157 ARG A C 1
ATOM 1274 O O . ARG A 1 157 ? -14.566 -12.005 5.898 1.00 95.50 157 ARG A O 1
ATOM 1281 N N . ASN A 1 158 ? -14.356 -10.987 7.894 1.00 94.88 158 ASN A N 1
ATOM 1282 C CA . ASN A 1 158 ? -15.373 -11.783 8.578 1.00 94.88 158 ASN A CA 1
ATOM 1283 C C . ASN A 1 158 ? -16.778 -11.499 8.031 1.00 94.88 158 ASN A C 1
ATOM 1285 O O . ASN A 1 158 ? -17.541 -12.431 7.785 1.00 94.88 158 ASN A O 1
ATOM 1289 N N . GLN A 1 159 ? -17.113 -10.226 7.806 1.00 94.88 159 GLN A N 1
ATOM 1290 C CA . GLN A 1 159 ? -18.414 -9.814 7.280 1.00 94.88 159 GLN A CA 1
ATOM 1291 C C . GLN A 1 159 ? -18.655 -10.325 5.853 1.00 94.88 159 GLN A C 1
ATOM 1293 O O . GLN A 1 159 ? -19.765 -10.742 5.532 1.00 94.88 159 GLN A O 1
ATOM 1298 N N . TRP A 1 160 ? -17.637 -10.276 4.991 1.00 95.31 160 TRP A N 1
ATOM 1299 C CA . TRP A 1 160 ? -17.736 -10.660 3.577 1.00 95.31 160 TRP A CA 1
ATOM 1300 C C . TRP A 1 160 ? -17.393 -12.132 3.330 1.00 95.31 160 TRP A C 1
ATOM 1302 O O . TRP A 1 160 ? -17.497 -12.595 2.199 1.00 95.31 160 TRP A O 1
ATOM 1312 N N . GLN A 1 161 ? -17.007 -12.868 4.378 1.00 95.50 161 GLN A N 1
ATOM 1313 C CA . GLN A 1 161 ? -16.562 -14.264 4.303 1.00 95.50 161 GLN A CA 1
ATOM 1314 C C . GLN A 1 161 ? -15.389 -14.474 3.328 1.00 95.50 161 GLN A C 1
ATOM 1316 O O . GLN A 1 161 ? -15.240 -15.542 2.735 1.00 95.50 161 GLN A O 1
ATOM 1321 N N . ASP A 1 162 ? -14.530 -13.463 3.191 1.00 94.44 162 ASP A N 1
ATOM 1322 C CA . ASP A 1 162 ? -13.344 -13.494 2.340 1.00 94.44 162 ASP A CA 1
ATOM 1323 C C . ASP A 1 162 ? -12.099 -13.212 3.181 1.00 94.44 162 ASP A C 1
ATOM 1325 O O . ASP A 1 162 ? -11.774 -12.069 3.496 1.00 94.44 162 ASP A O 1
ATOM 1329 N N . ASN A 1 163 ? -11.369 -14.270 3.532 1.00 91.38 163 ASN A N 1
ATOM 1330 C CA . ASN A 1 163 ? -10.128 -14.159 4.296 1.00 91.38 163 ASN A CA 1
ATOM 1331 C C . ASN A 1 163 ? -8.941 -13.625 3.474 1.00 91.38 163 ASN A C 1
ATOM 1333 O O . ASN A 1 163 ? -7.895 -13.333 4.054 1.00 91.38 163 ASN A O 1
ATOM 1337 N N . LYS A 1 164 ? -9.080 -13.488 2.149 1.00 93.31 164 LYS A N 1
ATOM 1338 C CA . LYS A 1 164 ? -8.033 -12.991 1.245 1.00 93.31 164 LYS A CA 1
ATOM 1339 C C . LYS A 1 164 ? -8.195 -11.519 0.891 1.00 93.31 164 LYS A C 1
ATOM 1341 O O . LYS A 1 164 ? -7.331 -10.973 0.202 1.00 93.31 164 LYS A O 1
ATOM 1346 N N . LEU A 1 165 ? -9.245 -10.866 1.380 1.00 93.44 165 LEU A N 1
ATOM 1347 C CA . LEU A 1 165 ? -9.502 -9.456 1.124 1.00 93.44 165 LEU A CA 1
ATOM 1348 C C . LEU A 1 165 ? -8.282 -8.603 1.525 1.00 93.44 165 LEU A C 1
ATOM 1350 O O . LEU A 1 165 ? -7.863 -8.623 2.684 1.00 93.44 165 LEU A O 1
ATOM 1354 N N . TRP A 1 166 ? -7.669 -7.909 0.559 1.00 94.94 166 TRP A N 1
ATOM 1355 C CA . TRP A 1 166 ? -6.417 -7.140 0.703 1.00 94.94 166 TRP A CA 1
ATOM 1356 C C . TRP A 1 166 ? -5.201 -7.928 1.233 1.00 94.94 166 TRP A C 1
ATOM 1358 O O . TRP A 1 166 ? -4.289 -7.359 1.835 1.00 94.94 166 TRP A O 1
ATOM 1368 N N . PHE A 1 167 ? -5.128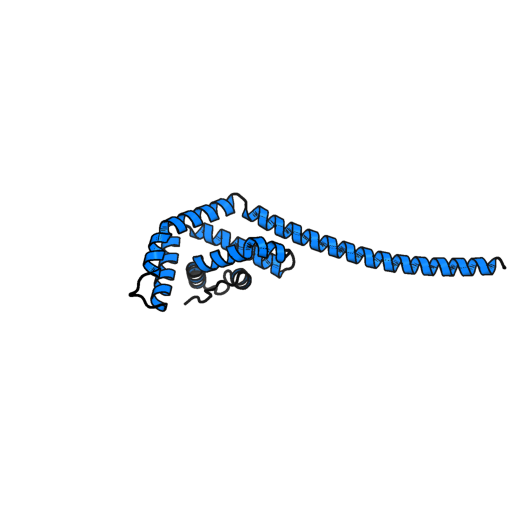 -9.236 0.974 1.00 94.06 167 PHE A N 1
ATOM 1369 C CA . PHE A 1 167 ? -3.983 -10.071 1.364 1.00 94.06 167 PHE A CA 1
ATOM 1370 C C . PHE A 1 167 ? -2.676 -9.687 0.647 1.00 94.06 167 PHE A C 1
ATOM 1372 O O . PHE A 1 167 ? -1.592 -9.732 1.235 1.00 94.06 167 PHE A O 1
ATOM 1379 N N . LYS A 1 168 ? -2.763 -9.285 -0.629 1.00 93.81 168 LYS A N 1
ATOM 1380 C CA . LYS A 1 168 ? -1.603 -8.855 -1.427 1.00 93.81 168 LYS A CA 1
ATOM 1381 C C . LYS A 1 168 ? -0.895 -7.635 -0.825 1.00 93.81 168 LYS A C 1
ATOM 1383 O O . LYS A 1 168 ? 0.298 -7.743 -0.534 1.00 93.81 168 LYS A O 1
ATOM 1388 N N . PRO A 1 169 ? -1.579 -6.495 -0.602 1.00 95.00 169 PRO A N 1
ATOM 1389 C CA . PRO A 1 169 ? -0.935 -5.347 0.022 1.00 95.00 169 PRO A CA 1
ATOM 1390 C C . PRO A 1 169 ? -0.495 -5.634 1.462 1.00 95.00 169 PRO A C 1
ATOM 1392 O O . PRO A 1 169 ? 0.594 -5.213 1.836 1.00 95.00 169 PRO A O 1
ATOM 1395 N N . GLU A 1 170 ? -1.235 -6.427 2.245 1.00 93.38 170 GLU A N 1
ATOM 1396 C CA . GLU A 1 170 ? -0.774 -6.856 3.576 1.00 93.38 170 GLU A CA 1
ATOM 1397 C C . GLU A 1 170 ? 0.587 -7.571 3.505 1.00 93.38 170 GLU A C 1
ATOM 1399 O O . GLU A 1 170 ? 1.526 -7.212 4.219 1.00 93.38 170 GLU A O 1
ATOM 1404 N N . THR A 1 171 ? 0.725 -8.536 2.591 1.00 93.62 171 THR A N 1
ATOM 1405 C CA . THR A 1 171 ? 1.975 -9.286 2.391 1.00 93.62 171 THR A CA 1
ATOM 1406 C C . THR A 1 171 ? 3.116 -8.381 1.923 1.00 93.62 171 THR A C 1
ATOM 1408 O O . THR A 1 171 ? 4.268 -8.569 2.323 1.00 93.62 171 THR A O 1
ATOM 1411 N N . TYR A 1 172 ? 2.803 -7.389 1.088 1.00 95.38 172 TYR A N 1
ATOM 1412 C CA . TYR A 1 172 ? 3.774 -6.434 0.565 1.00 95.38 172 TYR A CA 1
ATOM 1413 C C . TYR A 1 172 ? 4.300 -5.480 1.648 1.00 95.38 172 TYR A C 1
ATOM 1415 O O . TYR A 1 172 ? 5.510 -5.383 1.860 1.00 95.38 172 TYR A O 1
ATOM 1423 N N . PHE A 1 173 ? 3.397 -4.804 2.365 1.00 94.94 173 PHE A N 1
ATOM 1424 C CA . PHE A 1 173 ? 3.745 -3.764 3.341 1.00 94.94 173 PHE A CA 1
ATOM 1425 C C . PHE A 1 173 ? 4.201 -4.325 4.697 1.00 94.94 173 PHE A C 1
ATOM 1427 O O . PHE A 1 173 ? 4.892 -3.625 5.448 1.00 94.94 173 PHE A O 1
ATOM 1434 N N . LYS A 1 174 ? 3.874 -5.595 4.985 1.00 90.81 174 LYS A N 1
ATOM 1435 C CA . LYS A 1 174 ? 4.266 -6.337 6.194 1.00 90.81 174 LYS A CA 1
ATOM 1436 C C . LYS A 1 174 ? 3.938 -5.559 7.478 1.00 90.81 174 LYS A C 1
ATOM 1438 O O . LYS A 1 174 ? 4.862 -5.092 8.156 1.00 90.81 174 LYS A O 1
ATOM 1443 N N . PRO A 1 175 ? 2.645 -5.364 7.804 1.00 85.00 175 PRO A N 1
ATOM 1444 C CA . PRO A 1 175 ? 2.264 -4.779 9.084 1.00 85.00 175 PRO A CA 1
ATOM 1445 C C . PRO A 1 175 ? 2.791 -5.637 10.243 1.00 85.00 175 PRO A C 1
ATOM 1447 O O . PRO A 1 175 ? 2.993 -6.842 10.111 1.00 85.00 175 PRO A O 1
ATOM 1450 N N . GLY A 1 176 ? 3.035 -5.004 11.390 1.00 78.38 176 GLY A N 1
ATOM 1451 C CA . GLY A 1 176 ? 3.476 -5.696 12.605 1.00 78.38 176 GLY A CA 1
ATOM 1452 C C . GLY A 1 176 ? 2.355 -6.494 13.279 1.00 78.38 176 GLY A C 1
ATOM 1453 O O . GLY A 1 176 ? 2.635 -7.346 14.117 1.00 78.38 176 GLY A O 1
ATOM 1454 N N . ILE A 1 177 ? 1.099 -6.225 12.910 1.00 70.44 177 ILE A N 1
ATOM 1455 C CA . ILE A 1 177 ? -0.102 -6.913 13.392 1.00 70.44 177 ILE A CA 1
ATOM 1456 C C . ILE A 1 177 ? -0.737 -7.635 12.197 1.00 70.44 177 ILE A C 1
ATOM 1458 O O . ILE A 1 177 ? -1.093 -6.986 11.218 1.00 70.44 177 ILE A O 1
ATOM 1462 N N . THR A 1 178 ? -0.856 -8.965 12.273 1.00 65.62 178 THR A N 1
ATOM 1463 C CA . THR A 1 178 ? -1.319 -9.830 11.163 1.00 65.62 178 THR A CA 1
ATOM 1464 C C . THR A 1 178 ? -2.330 -10.903 11.589 1.00 65.62 178 THR A C 1
ATOM 1466 O O . THR A 1 178 ? -2.552 -11.878 10.874 1.00 65.62 178 THR A O 1
ATOM 1469 N N . LEU A 1 179 ? -2.942 -10.771 12.770 1.00 63.19 179 LEU A N 1
ATOM 1470 C CA . LEU A 1 179 ? -3.900 -11.760 13.274 1.00 63.19 179 LEU A CA 1
ATOM 1471 C C . LEU A 1 179 ? -5.294 -11.153 13.411 1.00 63.19 179 LEU A C 1
ATOM 1473 O O . LEU A 1 179 ? -5.541 -10.320 14.285 1.00 63.19 179 LEU A O 1
ATOM 1477 N N . CYS A 1 180 ? -6.201 -11.597 12.540 1.00 67.50 180 CYS A N 1
ATOM 1478 C CA . CYS A 1 180 ? -7.638 -11.436 12.714 1.00 67.50 180 CYS A CA 1
ATOM 1479 C C . CYS A 1 180 ? -8.103 -12.437 13.775 1.00 67.50 180 CYS A C 1
ATOM 1481 O O . CYS A 1 180 ? -8.486 -13.554 13.440 1.00 67.50 180 CYS A O 1
ATOM 1483 N N . ASN A 1 181 ? -7.968 -12.060 15.047 1.00 58.94 181 ASN A N 1
ATOM 1484 C CA . ASN A 1 181 ? -8.503 -12.827 16.174 1.00 58.94 181 ASN A CA 1
ATOM 1485 C C . ASN A 1 181 ? -9.978 -12.504 16.400 1.00 58.94 181 ASN A C 1
ATOM 1487 O O . ASN A 1 181 ? -10.298 -11.292 16.433 1.00 58.94 181 ASN A O 1
#

Sequence (181 aa):
MTLHQLDKLSSIALSVISTFAIITGGIFGLVEYMGHKEDLRKSASLNLVTNYHSDVYLKNTEKLQNIWSNHYPNLIILSNDNILHNKEKIIAYNKFVIEMVSKESISQEIINILNFYERVAICVEAQLCDKEVIDNFFLNDGRTFFNKFYPYICALRNQWQDNKLWFKPETYFKPGITLCN